Protein 4BSZ (pdb70)

GO terms:
  GO:0003735 structural constituent of ribosome (F, IDA)
  GO:0003906 DNA-(apurinic or apyrimidinic site) endonuclease activity (F, IDA)
  GO:0022627 cytosolic small ribosomal subunit (C, IDA)
  GO:0030688 preribosome, small subunit precursor (C, IDA)
  GO:0000056 ribosomal small subunit export from nucleus (P, IGI)
  GO:0002181 cytoplasmic translation (P, IMP)
  GO:0030686 90S preribosome (C, HDA)
  GO:1990145 maintenance of translational fidelity (P, IMP)
  GO:0070651 nonfunctional rRNA decay (P, IMP)
  GO:0000054 ribosomal subunit export from nucleus (P, IMP)
  GO:0005737 cytoplasm (C, EXP)
  GO:0005829 cytosol (C, TAS)
  GO:0005515 protein binding (F, IPI)
  GO:0005737 cytoplasm (C, IDA)

Structure (mmCIF, N/CA/C/O backbone):
data_4BSZ
#
_entry.id   4BSZ
#
_cell.length_a   104.830
_cell.length_b   104.830
_cell.length_c   95.960
_cell.angle_alpha   90.00
_cell.angle_beta   90.00
_cell.angle_gamma   90.00
#
_symmetry.space_group_name_H-M   'P 42 21 2'
#
loop_
_entity.id
_entity.type
_entity.pdbx_description
1 polymer '40S RIBOSOMAL PROTEIN S3'
2 polymer 'ANKYRIN REPEAT-CONTAINING PROTEIN YAR1'
#
loop_
_atom_site.group_PDB
_atom_site.id
_atom_site.type_symbol
_atom_site.label_atom_id
_atom_site.label_alt_id
_atom_site.label_comp_id
_atom_site.label_asym_id
_atom_site.label_entity_id
_atom_site.label_seq_id
_atom_site.pdbx_PDB_ins_code
_atom_site.Cartn_x
_atom_site.Cartn_y
_atom_site.Cartn_z
_atom_site.occupancy
_atom_site.B_iso_or_equiv
_atom_site.auth_seq_id
_atom_site.auth_comp_id
_atom_site.auth_asym_id
_atom_site.auth_atom_id
_atom_site.pdbx_PDB_model_num
ATOM 1 N N . VAL A 1 16 ? 34.347 -32.257 -13.008 1.00 127.54 12 VAL A N 1
ATOM 2 C CA . VAL A 1 16 ? 32.974 -31.857 -12.709 1.00 124.65 12 VAL A CA 1
ATOM 3 C C . VAL A 1 16 ? 31.941 -32.706 -13.463 1.00 122.37 12 VAL A C 1
ATOM 4 O O . VAL A 1 16 ? 32.212 -33.217 -14.553 1.00 122.51 12 VAL A O 1
ATOM 8 N N . ALA A 1 17 ? 30.762 -32.852 -12.864 1.00 128.74 13 ALA A N 1
ATOM 9 C CA . ALA A 1 17 ? 29.665 -33.608 -13.457 1.00 126.76 13 ALA A CA 1
ATOM 10 C C . ALA A 1 17 ? 29.167 -32.970 -14.755 1.00 124.96 13 ALA A C 1
ATOM 11 O O . ALA A 1 17 ? 29.116 -31.745 -14.878 1.00 124.46 13 ALA A O 1
ATOM 13 N N . ASP A 1 18 ? 28.794 -33.806 -15.720 1.00 72.87 14 ASP A N 1
ATOM 14 C CA . ASP A 1 18 ? 28.301 -33.312 -16.999 1.00 71.39 14 ASP A CA 1
ATOM 15 C C . ASP A 1 18 ? 26.799 -33.035 -16.980 1.00 69.11 14 ASP A C 1
ATOM 16 O O . ASP A 1 18 ? 26.085 -33.449 -16.067 1.00 68.71 14 ASP A O 1
ATOM 21 N N . GLY A 1 19 ? 26.331 -32.339 -18.009 1.00 67.93 15 GLY A N 1
ATOM 22 C CA . GLY A 1 19 ? 24.943 -31.936 -18.103 1.00 66.08 15 GLY A CA 1
ATOM 23 C C . GLY A 1 19 ? 23.957 -33.081 -18.136 1.00 65.33 15 GLY A C 1
ATOM 24 O O . GLY A 1 19 ? 22.798 -32.901 -17.794 1.00 64.29 15 GLY A O 1
ATOM 25 N N . VAL A 1 20 ? 24.405 -34.255 -18.564 1.00 66.15 16 VAL A N 1
ATOM 26 C CA . VAL A 1 20 ? 23.531 -35.416 -18.620 1.00 65.84 16 VAL A CA 1
ATOM 27 C C . VAL A 1 20 ? 23.246 -35.867 -17.201 1.00 66.38 16 VAL A C 1
ATOM 28 O O . VAL A 1 20 ? 22.120 -36.221 -16.847 1.00 65.85 16 VAL A O 1
ATOM 32 N N . PHE A 1 21 ? 24.287 -35.824 -16.382 1.00 67.74 17 PHE A N 1
ATOM 33 C CA . PHE A 1 21 ? 24.181 -36.239 -14.997 1.00 68.68 17 PHE A CA 1
ATOM 34 C C . PHE A 1 21 ? 23.217 -35.341 -14.230 1.00 67.72 17 PHE A C 1
ATOM 35 O O . PHE A 1 21 ? 22.342 -35.835 -13.520 1.00 67.87 17 PHE A O 1
ATOM 43 N N . TYR A 1 22 ? 23.387 -34.028 -14.373 1.00 67.06 18 TYR A N 1
ATOM 44 C CA . TYR A 1 22 ? 22.458 -33.067 -13.795 1.00 66.30 18 TYR A CA 1
ATOM 45 C C . TYR A 1 22 ? 21.027 -33.380 -14.218 1.00 65.17 18 TYR A C 1
ATOM 46 O O . TYR A 1 22 ? 20.121 -33.441 -13.390 1.00 65.38 18 TYR A O 1
ATOM 55 N N . ALA A 1 23 ? 20.836 -33.609 -15.510 1.00 64.29 19 ALA A N 1
ATOM 56 C CA . ALA A 1 23 ? 19.513 -33.876 -16.055 1.00 63.42 19 ALA A CA 1
ATOM 57 C C . ALA A 1 23 ? 18.901 -35.147 -15.484 1.00 64.22 19 ALA A C 1
ATOM 58 O O . ALA A 1 23 ? 17.738 -35.160 -15.088 1.00 64.22 19 ALA A O 1
ATOM 60 N N . GLU A 1 24 ? 19.686 -36.218 -15.437 1.00 70.42 20 GLU A N 1
ATOM 61 C CA . GLU A 1 24 ? 19.179 -37.504 -14.950 1.00 71.55 20 GLU A CA 1
ATOM 62 C C . GLU A 1 24 ? 18.928 -37.499 -13.437 1.00 72.67 20 GLU A C 1
ATOM 63 O O . GLU A 1 24 ? 17.927 -38.039 -12.965 1.00 73.36 20 GLU A O 1
ATOM 69 N N . LEU A 1 25 ? 19.828 -36.869 -12.690 1.00 67.94 21 LEU A N 1
ATOM 70 C CA . LEU A 1 25 ? 19.603 -36.622 -11.270 1.00 69.04 21 LEU A CA 1
ATOM 71 C C . LEU A 1 25 ? 18.311 -35.849 -11.045 1.00 68.40 21 LEU A C 1
ATOM 72 O O . LEU A 1 25 ? 17.540 -36.172 -10.149 1.00 69.56 21 LEU A O 1
ATOM 77 N N . ASN A 1 26 ? 18.078 -34.826 -11.859 1.00 66.87 22 ASN A N 1
ATOM 78 C CA . ASN A 1 26 ? 16.864 -34.037 -11.731 1.00 66.48 22 ASN A CA 1
ATOM 79 C C . ASN A 1 26 ? 15.606 -34.860 -11.989 1.00 66.78 22 ASN A C 1
ATOM 80 O O . ASN A 1 26 ? 14.591 -34.675 -11.324 1.00 67.62 22 ASN A O 1
ATOM 85 N N . GLU A 1 27 ? 15.676 -35.774 -12.949 1.00 75.29 23 GLU A N 1
ATOM 86 C CA . GLU A 1 27 ? 14.545 -36.642 -13.250 1.00 75.87 23 GLU A CA 1
ATOM 87 C C . GLU A 1 27 ? 14.260 -37.579 -12.082 1.00 77.91 23 GLU A C 1
ATOM 88 O O . GLU A 1 27 ? 13.117 -37.743 -11.654 1.00 79.01 23 GLU A O 1
ATOM 94 N N . PHE A 1 28 ? 15.323 -38.182 -11.569 1.00 71.32 24 PHE A N 1
ATOM 95 C CA . PHE A 1 28 ? 15.238 -39.132 -10.470 1.00 73.55 24 PHE A CA 1
ATOM 96 C C . PHE A 1 28 ? 14.609 -38.515 -9.226 1.00 74.69 24 PHE A C 1
ATOM 97 O O . PHE A 1 28 ? 13.652 -39.051 -8.669 1.00 76.39 24 PHE A O 1
ATOM 105 N N . PHE A 1 29 ? 15.151 -37.374 -8.811 1.00 72.50 25 PHE A N 1
ATOM 106 C CA . PHE A 1 29 ? 14.761 -36.724 -7.565 1.00 73.82 25 PHE A CA 1
ATOM 107 C C . PHE A 1 29 ? 13.371 -36.094 -7.597 1.00 73.90 25 PHE A C 1
ATOM 108 O O . PHE A 1 29 ? 12.662 -36.109 -6.591 1.00 75.87 25 PHE A O 1
ATOM 116 N N . THR A 1 30 ? 12.981 -35.533 -8.738 1.00 72.09 26 THR A N 1
ATOM 117 C CA . THR A 1 30 ? 11.663 -34.914 -8.841 1.00 72.39 26 THR A CA 1
ATOM 118 C C . THR A 1 30 ? 10.577 -35.957 -8.617 1.00 74.29 26 THR A C 1
ATOM 119 O O . THR A 1 30 ? 9.501 -35.642 -8.105 1.00 75.84 26 THR A O 1
ATOM 123 N N . ARG A 1 31 ? 10.866 -37.203 -8.992 1.00 74.51 27 ARG A N 1
ATOM 124 C CA . ARG A 1 31 ? 9.911 -38.285 -8.782 1.00 76.67 27 ARG A CA 1
ATOM 125 C C . ARG A 1 31 ? 10.091 -38.912 -7.398 1.00 79.22 27 ARG A C 1
ATOM 126 O O . ARG A 1 31 ? 9.115 -39.237 -6.721 1.00 81.68 27 ARG A O 1
ATOM 134 N N . GLU A 1 32 ? 11.338 -39.030 -6.958 1.00 90.20 28 GLU A N 1
ATOM 135 C CA . GLU A 1 32 ? 11.624 -39.693 -5.694 1.00 92.77 28 GLU A CA 1
ATOM 136 C C . GLU A 1 32 ? 11.374 -38.789 -4.488 1.00 94.09 28 GLU A C 1
ATOM 137 O O . GLU A 1 32 ? 11.221 -39.271 -3.365 1.00 96.83 28 GLU A O 1
ATOM 143 N N . LEU A 1 33 ? 11.325 -37.482 -4.720 1.00 97.53 29 LEU A N 1
ATOM 144 C CA . LEU A 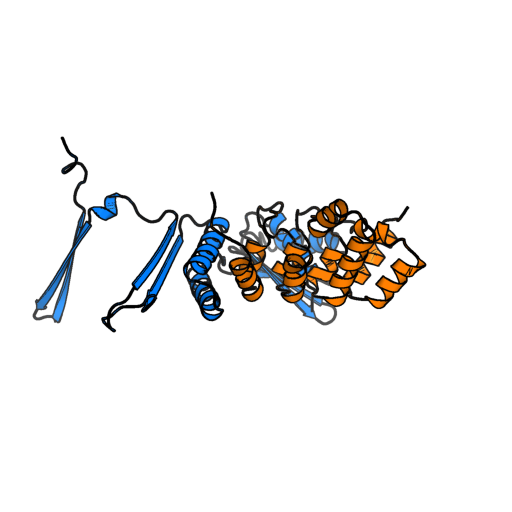1 33 ? 11.086 -36.530 -3.636 1.00 98.88 29 LEU A CA 1
ATOM 145 C C . LEU A 1 33 ? 9.926 -35.564 -3.958 1.00 98.66 29 LEU A C 1
ATOM 146 O O . LEU A 1 33 ? 10.051 -34.341 -3.826 1.00 97.94 29 LEU A O 1
ATOM 151 N N . ALA A 1 34 ? 8.792 -36.140 -4.354 1.00 134.94 30 ALA A N 1
ATOM 152 C CA . ALA A 1 34 ? 7.646 -35.383 -4.865 1.00 134.87 30 ALA A CA 1
ATOM 153 C C . ALA A 1 34 ? 7.029 -34.375 -3.889 1.00 136.86 30 ALA A C 1
ATOM 154 O O . ALA A 1 34 ? 6.721 -33.246 -4.275 1.00 135.93 30 ALA A O 1
ATOM 156 N N . GLU A 1 35 ? 6.840 -34.777 -2.636 1.00 158.70 31 GLU A N 1
ATOM 157 C CA . GLU A 1 35 ? 6.201 -33.899 -1.653 1.00 161.14 31 GLU A CA 1
ATOM 158 C C . GLU A 1 35 ? 7.188 -33.286 -0.663 1.00 161.42 31 GLU A C 1
ATOM 159 O O . GLU A 1 35 ? 6.809 -32.452 0.158 1.00 163.39 31 GLU A O 1
ATOM 165 N N . GLU A 1 36 ? 8.452 -33.693 -0.745 1.00 90.63 32 GLU A N 1
ATOM 166 C CA . GLU A 1 36 ? 9.494 -33.130 0.116 1.00 90.90 32 GLU A CA 1
ATOM 167 C C . GLU A 1 36 ? 9.961 -31.757 -0.390 1.00 88.67 32 GLU A C 1
ATOM 168 O O . GLU A 1 36 ? 10.966 -31.213 0.082 1.00 88.44 32 GLU A O 1
ATOM 174 N N . GLY A 1 37 ? 9.218 -31.207 -1.348 1.00 114.27 33 GLY A N 1
ATOM 175 C CA . GLY A 1 37 ? 9.473 -29.874 -1.856 1.00 112.62 33 GLY A CA 1
ATOM 176 C C . GLY A 1 37 ? 10.838 -29.775 -2.497 1.00 109.93 33 GLY A C 1
ATOM 177 O O . GLY A 1 37 ? 11.623 -28.887 -2.166 1.00 109.76 33 GLY A O 1
ATOM 178 N N . TYR A 1 38 ? 11.119 -30.699 -3.412 1.00 93.49 34 TYR A N 1
ATOM 179 C CA . TYR A 1 38 ? 12.416 -30.759 -4.080 1.00 91.26 34 TYR A CA 1
ATOM 180 C C . TYR A 1 38 ? 12.609 -29.569 -5.013 1.00 89.32 34 TYR A C 1
ATOM 181 O O . TYR A 1 38 ? 11.747 -29.274 -5.840 1.00 88.56 34 TYR A O 1
ATOM 190 N N . SER A 1 39 ? 13.748 -28.895 -4.874 1.00 90.02 35 SER A N 1
ATOM 191 C CA . SER A 1 39 ? 14.073 -27.733 -5.695 1.00 88.57 35 SER A CA 1
ATOM 192 C C . SER A 1 39 ? 15.001 -28.098 -6.842 1.00 86.45 35 SER A C 1
ATOM 193 O O . SER A 1 39 ? 14.612 -28.051 -8.010 1.00 84.95 35 SER A O 1
ATOM 196 N N . GLY A 1 40 ? 16.237 -28.446 -6.495 1.00 71.68 36 GLY A N 1
ATOM 197 C CA . GLY A 1 40 ? 17.244 -28.813 -7.472 1.00 70.20 36 GLY A CA 1
ATOM 198 C C . GLY A 1 40 ? 18.434 -29.501 -6.829 1.00 71.16 36 GLY A C 1
ATOM 199 O O . GLY A 1 40 ? 18.351 -29.990 -5.705 1.00 72.82 36 GLY A O 1
ATOM 200 N N . VAL A 1 41 ? 19.553 -29.535 -7.544 1.00 73.77 37 VAL A N 1
ATOM 201 C CA . VAL A 1 41 ? 20.720 -30.253 -7.062 1.00 74.88 37 VAL A CA 1
ATOM 202 C C . VAL A 1 41 ? 22.024 -29.609 -7.526 1.00 74.84 37 VAL A C 1
ATOM 203 O O . VAL A 1 41 ? 22.136 -29.164 -8.666 1.00 73.51 37 VAL A O 1
ATOM 207 N N . GLU A 1 42 ? 22.987 -29.530 -6.611 1.00 84.68 38 GLU A N 1
ATOM 208 C CA . GLU A 1 42 ? 24.343 -29.104 -6.921 1.00 85.31 38 GLU A CA 1
ATOM 209 C C . GLU A 1 42 ? 25.194 -30.362 -6.853 1.00 86.28 38 GLU A C 1
ATOM 210 O O . GLU A 1 42 ? 24.868 -31.288 -6.111 1.00 87.13 38 GLU A O 1
ATOM 216 N N . VAL A 1 43 ? 26.265 -30.427 -7.632 1.00 89.59 39 VAL A N 1
ATOM 217 C CA . VAL A 1 43 ? 27.153 -31.585 -7.545 1.00 90.97 39 VAL A CA 1
ATOM 218 C C . VAL A 1 43 ? 28.605 -31.249 -7.869 1.00 92.44 39 VAL A C 1
ATOM 219 O O . VAL A 1 43 ? 28.895 -30.558 -8.846 1.00 91.69 39 VAL A O 1
ATOM 223 N N . ARG A 1 44 ? 29.502 -31.739 -7.016 1.00 85.49 40 ARG A N 1
ATOM 224 C CA . ARG A 1 44 ? 30.941 -31.536 -7.150 1.00 87.60 40 ARG A CA 1
ATOM 225 C C . ARG A 1 44 ? 31.674 -32.885 -7.148 1.00 89.31 40 ARG A C 1
ATOM 226 O O . ARG A 1 44 ? 31.246 -33.829 -6.481 1.00 89.75 40 ARG A O 1
ATOM 234 N N . VAL A 1 45 ? 32.765 -32.975 -7.905 1.00 105.09 41 VAL A N 1
ATOM 235 C CA . VAL A 1 45 ? 33.542 -34.213 -8.002 1.00 107.09 41 VAL A CA 1
ATOM 236 C C . VAL A 1 45 ? 34.970 -34.012 -7.486 1.00 110.56 41 VAL A C 1
ATOM 237 O O . VAL A 1 45 ? 35.616 -33.018 -7.814 1.00 111.25 41 VAL A O 1
ATOM 241 N N . THR A 1 46 ? 35.447 -34.955 -6.671 1.00 181.58 42 THR A N 1
ATOM 242 C CA . THR A 1 46 ? 36.740 -34.848 -5.989 1.00 185.30 42 THR A CA 1
ATOM 243 C C . THR A 1 46 ? 37.568 -36.137 -6.186 1.00 187.95 42 THR A C 1
ATOM 244 O O . THR A 1 46 ? 37.089 -37.078 -6.823 1.00 186.77 42 THR A O 1
ATOM 248 N N . PRO A 1 47 ? 38.820 -36.176 -5.672 1.00 187.90 43 PRO A N 1
ATOM 249 C CA . PRO A 1 47 ? 39.577 -37.437 -5.617 1.00 191.00 43 PRO A CA 1
ATOM 250 C C . PRO A 1 47 ? 38.786 -38.628 -5.065 1.00 190.60 43 PRO A C 1
ATOM 251 O O . PRO A 1 47 ? 38.510 -38.674 -3.868 1.00 191.43 43 PRO A O 1
ATOM 255 N N . THR A 1 48 ? 38.445 -39.570 -5.944 1.00 180.37 44 THR A N 1
ATOM 256 C CA . THR A 1 48 ? 37.696 -40.793 -5.610 1.00 180.22 44 THR A CA 1
ATOM 257 C C . THR A 1 48 ? 36.487 -40.610 -4.672 1.00 178.25 44 THR A C 1
ATOM 258 O O . THR A 1 48 ? 36.088 -41.534 -3.960 1.00 179.42 44 THR A O 1
ATOM 262 N N . LYS A 1 49 ? 35.906 -39.412 -4.689 1.00 114.10 45 LYS A N 1
ATOM 263 C CA . LYS A 1 49 ? 34.650 -39.129 -3.986 1.00 112.01 45 LYS A CA 1
ATOM 264 C C . LYS A 1 49 ? 33.752 -38.246 -4.874 1.00 108.09 45 LYS A C 1
ATOM 265 O O . LYS A 1 49 ? 34.247 -37.373 -5.583 1.00 107.41 45 LYS A O 1
ATOM 271 N N . THR A 1 50 ? 32.441 -38.470 -4.843 1.00 93.74 46 THR A N 1
ATOM 272 C CA . THR A 1 50 ? 31.509 -37.636 -5.611 1.00 90.29 46 THR A CA 1
ATOM 273 C C . THR A 1 50 ? 30.356 -37.096 -4.753 1.00 89.08 46 THR A C 1
ATOM 274 O O . THR A 1 50 ? 29.516 -37.860 -4.286 1.00 89.15 46 THR A O 1
ATOM 278 N N . GLU A 1 51 ? 30.311 -35.777 -4.572 1.00 97.94 47 GLU A N 1
ATOM 279 C CA . GLU A 1 51 ? 29.337 -35.145 -3.678 1.00 97.35 47 GLU A CA 1
ATOM 280 C C . GLU A 1 51 ? 28.086 -34.620 -4.388 1.00 94.29 47 GLU A C 1
ATOM 281 O O . GLU A 1 51 ? 28.177 -33.844 -5.338 1.00 92.65 47 GLU A O 1
ATOM 287 N N . VAL A 1 52 ? 26.918 -35.029 -3.905 1.00 82.70 48 VAL A N 1
ATOM 288 C CA . VAL A 1 52 ? 25.660 -34.551 -4.460 1.00 80.26 48 VAL A CA 1
ATOM 289 C C . VAL A 1 52 ? 24.828 -33.847 -3.394 1.00 80.75 48 VAL A C 1
ATOM 290 O O . VAL A 1 52 ? 24.267 -34.487 -2.505 1.00 82.13 48 VAL A O 1
ATOM 294 N N . ILE A 1 53 ? 24.763 -32.522 -3.480 1.00 82.16 49 ILE A N 1
ATOM 295 C CA . ILE A 1 53 ? 23.977 -31.735 -2.539 1.00 82.79 49 ILE A CA 1
ATOM 296 C C . ILE A 1 53 ? 22.524 -31.607 -3.018 1.00 81.03 49 ILE A C 1
ATOM 297 O O . ILE A 1 53 ? 22.255 -31.066 -4.091 1.00 79.00 49 ILE A O 1
ATOM 302 N N . ILE A 1 54 ? 21.598 -32.128 -2.218 1.00 87.02 50 ILE A N 1
ATOM 303 C CA . ILE A 1 54 ? 20.165 -32.021 -2.489 1.00 86.04 50 ILE A CA 1
ATOM 304 C C . ILE A 1 54 ? 19.601 -30.740 -1.867 1.00 86.65 50 ILE A C 1
ATOM 305 O O . ILE A 1 54 ? 19.849 -30.448 -0.698 1.00 88.80 50 ILE A O 1
ATOM 310 N N . ARG A 1 55 ? 18.848 -29.977 -2.656 1.00 77.79 51 ARG A N 1
ATOM 311 C CA . ARG A 1 55 ? 18.232 -28.743 -2.180 1.00 78.50 51 ARG A CA 1
ATOM 312 C C . ARG A 1 55 ? 16.711 -28.861 -2.194 1.00 78.64 51 ARG A C 1
ATOM 313 O O . ARG A 1 55 ? 16.111 -29.146 -3.227 1.00 76.95 51 ARG A O 1
ATOM 321 N N . ALA A 1 56 ? 16.097 -28.653 -1.031 1.00 80.97 52 ALA A N 1
ATOM 322 C CA . ALA A 1 56 ? 14.646 -28.753 -0.892 1.00 81.82 52 ALA A CA 1
ATOM 323 C C . ALA A 1 56 ? 14.129 -27.652 0.013 1.00 83.92 52 ALA A C 1
ATOM 324 O O . ALA A 1 56 ? 14.917 -26.933 0.628 1.00 84.83 52 ALA A O 1
ATOM 326 N N . THR A 1 57 ? 12.806 -27.526 0.098 1.00 106.67 53 THR A N 1
ATOM 327 C CA . THR A 1 57 ? 12.192 -26.515 0.956 1.00 109.09 53 THR A CA 1
ATOM 328 C C . THR A 1 57 ? 12.228 -26.943 2.432 1.00 112.30 53 THR A C 1
ATOM 329 O O . THR A 1 57 ? 12.474 -26.125 3.318 1.00 114.27 53 THR A O 1
ATOM 333 N N . ARG A 1 58 ? 11.997 -28.228 2.689 1.00 98.99 54 ARG A N 1
ATOM 334 C CA . ARG A 1 58 ? 12.134 -28.779 4.035 1.00 102.12 54 ARG A CA 1
ATOM 335 C C . ARG A 1 58 ? 13.065 -29.993 4.032 1.00 101.51 54 ARG A C 1
ATOM 336 O O . ARG A 1 58 ? 12.853 -30.963 3.301 1.00 100.18 54 ARG A O 1
ATOM 344 N N . THR A 1 59 ? 14.106 -29.927 4.852 1.00 133.00 55 THR A N 1
ATOM 345 C CA . THR A 1 59 ? 15.124 -30.968 4.867 1.00 132.70 55 THR A CA 1
ATOM 346 C C . THR A 1 59 ? 14.846 -32.037 5.923 1.00 135.94 55 THR A C 1
ATOM 347 O O . THR A 1 59 ? 15.591 -33.009 6.040 1.00 136.29 55 THR A O 1
ATOM 351 N N . GLN A 1 60 ? 13.767 -31.854 6.680 1.00 143.32 56 GLN A N 1
ATOM 352 C CA . GLN A 1 60 ? 13.403 -32.778 7.752 1.00 146.97 56 GLN A CA 1
ATOM 353 C C . GLN A 1 60 ? 12.852 -34.087 7.189 1.00 146.67 56 GLN A C 1
ATOM 354 O O . GLN A 1 60 ? 13.109 -35.167 7.725 1.00 148.70 56 GLN A O 1
ATOM 360 N N . ASP A 1 61 ? 12.092 -33.976 6.104 1.00 149.42 57 ASP A N 1
ATOM 361 C CA . ASP A 1 61 ? 11.536 -35.140 5.423 1.00 148.98 57 ASP A CA 1
ATOM 362 C C . ASP A 1 61 ? 12.622 -35.849 4.624 1.00 146.45 57 ASP A C 1
ATOM 363 O O . ASP A 1 61 ? 12.606 -37.070 4.473 1.00 147.15 57 ASP A O 1
ATOM 368 N N . VAL A 1 62 ? 13.566 -35.066 4.118 1.00 141.26 58 VAL A N 1
ATOM 369 C CA . VAL A 1 62 ? 14.654 -35.589 3.305 1.00 138.95 58 VAL A CA 1
ATOM 370 C C . VAL A 1 62 ? 15.684 -36.355 4.135 1.00 141.04 58 VAL A C 1
ATOM 371 O O . VAL A 1 62 ? 16.019 -37.495 3.812 1.00 141.15 58 VAL A O 1
ATOM 375 N N . LEU A 1 63 ? 16.194 -35.735 5.196 1.00 162.63 59 LEU A N 1
ATOM 376 C CA . LEU A 1 63 ? 17.123 -36.431 6.086 1.00 165.13 59 LEU A CA 1
ATOM 377 C C . LEU A 1 63 ? 16.395 -37.581 6.787 1.00 168.34 59 LEU A C 1
ATOM 378 O O . LEU A 1 63 ? 16.922 -38.686 6.905 1.00 169.61 59 LEU A O 1
ATOM 383 N N . GLY A 1 64 ? 15.170 -37.314 7.230 1.00 147.58 60 GLY A N 1
ATOM 384 C CA . GLY A 1 64 ? 14.334 -38.337 7.828 1.00 150.86 60 GLY A CA 1
ATOM 385 C C . GLY A 1 64 ? 14.851 -38.794 9.175 1.00 154.85 60 GLY A C 1
ATOM 386 O O . GLY A 1 64 ? 15.739 -38.170 9.756 1.00 155.29 60 GLY A O 1
ATOM 387 N N . GLU A 1 65 ? 14.292 -39.892 9.670 1.00 183.57 61 GLU A N 1
ATOM 388 C CA . GLU A 1 65 ? 14.662 -40.435 10.972 1.00 187.94 61 GLU A CA 1
ATOM 389 C C . GLU A 1 65 ? 16.090 -40.972 10.993 1.00 187.79 61 GLU A C 1
ATOM 390 O O . GLU A 1 65 ? 16.333 -42.108 10.590 1.00 188.06 61 GLU A O 1
ATOM 396 N N . ASN A 1 66 ? 17.024 -40.153 11.474 1.00 137.98 62 ASN A N 1
ATOM 397 C CA . ASN A 1 66 ? 18.434 -40.536 11.559 1.00 138.22 62 ASN A CA 1
ATOM 398 C C . ASN A 1 66 ? 19.034 -40.957 10.214 1.00 134.62 62 ASN A C 1
ATOM 399 O O . ASN A 1 66 ? 19.697 -41.992 10.122 1.00 135.72 62 ASN A O 1
ATOM 404 N N . GLY A 1 67 ? 18.797 -40.158 9.178 1.00 140.73 63 GLY A N 1
ATOM 405 C CA . GLY A 1 67 ? 19.326 -40.445 7.855 1.00 137.34 63 GLY A CA 1
ATOM 406 C C . GLY A 1 67 ? 18.684 -41.645 7.179 1.00 137.22 63 GLY A C 1
ATOM 407 O O . GLY A 1 67 ? 19.279 -42.255 6.289 1.00 135.68 63 GLY A O 1
ATOM 408 N N . ARG A 1 68 ? 17.466 -41.981 7.598 1.00 161.94 64 ARG A N 1
ATOM 409 C CA . ARG A 1 68 ? 16.750 -43.141 7.065 1.00 162.51 64 ARG A CA 1
ATOM 410 C C . ARG A 1 68 ? 16.450 -42.958 5.589 1.00 158.41 64 ARG A C 1
ATOM 411 O O . ARG A 1 68 ? 16.688 -43.851 4.775 1.00 157.64 64 ARG A O 1
ATOM 419 N N . ARG A 1 69 ? 15.917 -41.788 5.260 1.00 135.92 65 ARG A N 1
ATOM 420 C CA . ARG A 1 69 ? 15.564 -41.455 3.890 1.00 132.17 65 ARG A CA 1
ATOM 421 C C . ARG A 1 69 ? 16.822 -41.171 3.068 1.00 129.29 65 ARG A C 1
ATOM 422 O O . ARG A 1 69 ? 16.886 -41.506 1.885 1.00 126.99 65 ARG A O 1
ATOM 430 N N . ILE A 1 70 ? 17.823 -40.567 3.705 1.00 105.86 66 ILE A N 1
ATOM 431 C CA . ILE A 1 70 ? 19.107 -40.292 3.053 1.00 103.83 66 ILE A CA 1
ATOM 432 C C . ILE A 1 70 ? 19.844 -41.560 2.616 1.00 104.50 66 ILE A C 1
ATOM 433 O O . ILE A 1 70 ? 20.206 -41.704 1.445 1.00 102.14 66 ILE A O 1
ATOM 438 N N . ASN A 1 71 ? 20.070 -42.472 3.560 1.00 119.94 67 ASN A N 1
ATOM 439 C CA . ASN A 1 71 ? 20.819 -43.692 3.274 1.00 121.24 67 ASN A CA 1
ATOM 440 C C . ASN A 1 71 ? 20.088 -44.596 2.286 1.00 120.35 67 ASN A C 1
ATOM 441 O O . ASN A 1 71 ? 20.714 -45.281 1.475 1.00 119.81 67 ASN A O 1
ATOM 446 N N . GLU A 1 72 ? 18.761 -44.583 2.347 1.00 115.25 68 GLU A N 1
ATOM 447 C CA . GLU A 1 72 ? 17.954 -45.320 1.384 1.00 114.43 68 GLU A CA 1
ATOM 448 C C . GLU A 1 72 ? 18.177 -44.782 -0.033 1.00 110.42 68 GLU A C 1
ATOM 449 O O . GLU A 1 72 ? 18.404 -45.554 -0.970 1.00 109.81 68 GLU A O 1
ATOM 455 N N . LEU A 1 73 ? 18.115 -43.455 -0.173 1.00 95.17 69 LEU A N 1
ATOM 456 C CA . LEU A 1 73 ? 18.390 -42.784 -1.442 1.00 91.59 69 LEU A CA 1
ATOM 457 C C . LEU A 1 73 ? 19.792 -43.099 -1.941 1.00 91.17 69 LEU A C 1
ATOM 458 O O . LEU A 1 73 ? 19.964 -43.571 -3.066 1.00 89.85 69 LEU A O 1
ATOM 463 N N . THR A 1 74 ? 20.784 -42.832 -1.093 1.00 100.51 70 THR A N 1
ATOM 464 C CA . THR A 1 74 ? 22.195 -43.065 -1.415 1.00 100.74 70 THR A CA 1
ATOM 465 C C . THR A 1 74 ? 22.465 -44.448 -2.028 1.00 101.88 70 THR A C 1
ATOM 466 O O . THR A 1 74 ? 23.273 -44.590 -2.946 1.00 100.91 70 THR A O 1
ATOM 470 N N . LEU A 1 75 ? 21.768 -45.461 -1.531 1.00 159.76 71 LEU A N 1
ATOM 471 C CA . LEU A 1 75 ? 21.921 -46.806 -2.066 1.00 161.24 71 LEU A CA 1
ATOM 472 C C . LEU A 1 75 ? 21.073 -47.001 -3.323 1.00 159.01 71 LEU A C 1
ATOM 473 O O . LEU A 1 75 ? 21.499 -47.663 -4.270 1.00 158.79 71 LEU A O 1
ATOM 478 N N . LEU A 1 76 ? 19.881 -46.412 -3.333 1.00 135.94 72 LEU A N 1
ATOM 479 C CA . LEU A 1 76 ? 18.989 -46.509 -4.487 1.00 133.98 72 LEU A CA 1
ATOM 480 C C . LEU A 1 76 ? 19.560 -45.724 -5.665 1.00 130.73 72 LEU A C 1
ATOM 481 O O . LEU A 1 76 ? 19.213 -45.966 -6.826 1.00 129.30 72 LEU A O 1
ATOM 486 N N . VAL A 1 77 ? 20.448 -44.788 -5.354 1.00 97.80 73 VAL A N 1
ATOM 487 C CA . VAL A 1 77 ? 21.139 -44.014 -6.377 1.00 95.24 73 VAL A CA 1
ATOM 488 C C . VAL A 1 77 ? 22.299 -44.819 -6.969 1.00 96.22 73 VAL A C 1
ATOM 489 O O . VAL A 1 77 ? 22.535 -44.794 -8.181 1.00 94.68 73 VAL A O 1
ATOM 493 N N . GLN A 1 78 ? 23.005 -45.548 -6.108 1.00 92.66 74 GLN A N 1
ATOM 494 C CA . GLN A 1 78 ? 24.038 -46.473 -6.559 1.00 94.35 74 GLN A CA 1
ATOM 495 C C . GLN A 1 78 ? 23.475 -47.472 -7.572 1.00 94.36 74 GLN A C 1
ATOM 496 O O . GLN A 1 78 ? 24.099 -47.729 -8.593 1.00 94.00 74 GLN A O 1
ATOM 502 N N . LYS A 1 79 ? 22.287 -48.012 -7.297 1.00 134.88 75 LYS A N 1
ATOM 503 C CA . LYS A 1 79 ? 21.669 -49.027 -8.162 1.00 135.39 75 LYS A CA 1
ATOM 504 C C . LYS A 1 79 ? 21.209 -48.455 -9.503 1.00 132.28 75 LYS A C 1
ATOM 505 O O . LYS A 1 79 ? 21.229 -49.140 -10.527 1.00 132.44 75 LYS A O 1
ATOM 511 N N . ARG A 1 80 ? 20.801 -47.193 -9.491 1.00 110.65 76 ARG A N 1
ATOM 512 C CA . ARG A 1 80 ? 20.298 -46.544 -10.694 1.00 107.84 76 ARG A CA 1
ATOM 513 C C . ARG A 1 80 ? 21.415 -45.946 -11.558 1.00 106.37 76 ARG A C 1
ATOM 514 O O . ARG A 1 80 ? 21.306 -45.913 -12.785 1.00 105.04 76 ARG A O 1
ATOM 522 N N . PHE A 1 81 ? 22.493 -45.487 -10.928 1.00 110.40 77 PHE A N 1
ATOM 523 C CA . PHE A 1 81 ? 23.585 -44.864 -11.681 1.00 109.42 77 PHE A CA 1
ATOM 524 C C . PHE A 1 81 ? 24.875 -45.661 -11.657 1.00 111.91 77 PHE A C 1
ATOM 525 O O . PHE A 1 81 ? 25.910 -45.190 -12.130 1.00 111.79 77 PHE A O 1
ATOM 533 N N . LYS A 1 82 ? 24.806 -46.865 -11.102 1.00 121.59 78 LYS A N 1
ATOM 534 C CA . LYS A 1 82 ? 25.926 -47.798 -11.136 1.00 124.43 78 LYS A CA 1
ATOM 535 C C . LYS A 1 82 ? 27.217 -47.206 -10.558 1.00 125.43 78 LYS A C 1
ATOM 536 O O . LYS A 1 82 ? 28.268 -47.233 -11.192 1.00 126.25 78 LYS A O 1
ATOM 542 N N . TYR A 1 83 ? 27.108 -46.652 -9.354 1.00 105.10 79 TYR A N 1
ATOM 543 C CA . TYR A 1 83 ? 28.266 -46.248 -8.565 1.00 106.78 79 TYR A CA 1
ATOM 544 C C . TYR A 1 83 ? 28.573 -47.355 -7.562 1.00 110.41 79 TYR A C 1
ATOM 545 O O . TYR A 1 83 ? 27.658 -47.951 -6.990 1.00 111.09 79 TYR A O 1
ATOM 554 N N . ALA A 1 84 ? 29.856 -47.625 -7.344 1.00 147.55 80 ALA A N 1
ATOM 555 C CA . ALA A 1 84 ? 30.264 -48.584 -6.321 1.00 151.37 80 ALA A CA 1
ATOM 556 C C . ALA A 1 84 ? 30.084 -47.964 -4.935 1.00 151.81 80 ALA A C 1
ATOM 557 O O . ALA A 1 84 ? 30.267 -46.757 -4.773 1.00 150.06 80 ALA A O 1
ATOM 559 N N . PRO A 1 85 ? 29.715 -48.785 -3.932 1.00 131.02 81 PRO A N 1
ATOM 560 C CA . PRO A 1 85 ? 29.440 -48.276 -2.579 1.00 131.80 81 PRO A CA 1
ATOM 561 C C . PRO A 1 85 ? 30.630 -47.521 -1.982 1.00 133.06 81 PRO A C 1
ATOM 562 O O . PRO A 1 85 ? 31.745 -48.030 -1.995 1.00 135.80 81 PRO A O 1
ATOM 566 N N . GLY A 1 86 ? 30.392 -46.314 -1.480 1.00 111.06 82 GLY A N 1
ATOM 567 C CA . GLY A 1 86 ? 31.453 -45.500 -0.912 1.00 112.27 82 GLY A CA 1
ATOM 568 C C . GLY A 1 86 ? 32.036 -44.466 -1.864 1.00 109.89 82 GLY A C 1
ATOM 569 O O . GLY A 1 86 ? 32.982 -43.757 -1.517 1.00 111.02 82 GLY A O 1
ATOM 570 N N . THR A 1 87 ? 31.473 -44.373 -3.065 1.00 118.25 83 THR A N 1
ATOM 571 C CA . THR A 1 87 ? 31.974 -43.432 -4.066 1.00 116.14 83 THR A CA 1
ATOM 572 C C . THR A 1 87 ? 31.102 -42.180 -4.204 1.00 112.69 83 THR A C 1
ATOM 573 O O . THR A 1 87 ? 31.521 -41.192 -4.809 1.00 111.24 83 THR A O 1
ATOM 577 N N . ILE A 1 88 ? 29.894 -42.230 -3.644 1.00 140.07 84 ILE A N 1
ATOM 578 C CA . ILE A 1 88 ? 29.015 -41.060 -3.573 1.00 137.40 84 ILE A CA 1
ATOM 579 C C . ILE A 1 88 ? 28.384 -40.896 -2.194 1.00 138.59 84 ILE A C 1
ATOM 580 O O . ILE A 1 88 ? 28.189 -41.872 -1.468 1.00 140.87 84 ILE A O 1
ATOM 585 N N . VAL A 1 89 ? 28.047 -39.655 -1.854 1.00 107.06 85 VAL A N 1
ATOM 586 C CA . VAL A 1 89 ? 27.377 -39.344 -0.599 1.00 108.16 85 VAL A CA 1
ATOM 587 C C . VAL A 1 89 ? 26.393 -38.190 -0.813 1.00 105.54 85 VAL A C 1
ATOM 588 O O . VAL A 1 89 ? 26.616 -37.311 -1.649 1.00 103.45 85 VAL A O 1
ATOM 592 N N . LEU A 1 90 ? 25.297 -38.204 -0.061 1.00 102.47 86 LEU A N 1
ATOM 593 C CA . LEU A 1 90 ? 24.220 -37.248 -0.266 1.00 100.35 86 LEU A CA 1
ATOM 594 C C . LEU A 1 90 ? 24.153 -36.219 0.853 1.00 101.61 86 LEU A C 1
ATOM 595 O O . LEU A 1 90 ? 24.101 -36.574 2.029 1.00 104.28 86 LEU A O 1
ATOM 600 N N . TYR A 1 91 ? 24.156 -34.943 0.474 1.00 100.11 87 TYR A N 1
ATOM 601 C CA . TYR A 1 91 ? 24.015 -33.838 1.423 1.00 101.22 87 TYR A CA 1
ATOM 602 C C . TYR A 1 91 ? 22.653 -33.161 1.274 1.00 99.79 87 TYR A C 1
ATOM 603 O O . TYR A 1 91 ? 21.904 -33.458 0.347 1.00 97.76 87 TYR A O 1
ATOM 612 N N . ALA A 1 92 ? 22.331 -32.256 2.194 1.00 101.77 88 ALA A N 1
ATOM 613 C CA . ALA A 1 92 ? 21.077 -31.511 2.123 1.00 100.91 88 ALA A CA 1
ATOM 614 C C . ALA A 1 92 ? 21.253 -30.044 2.491 1.00 101.35 88 ALA A C 1
ATOM 615 O O . ALA A 1 92 ? 22.027 -29.704 3.391 1.00 103.50 88 ALA A O 1
ATOM 617 N N . GLU A 1 93 ? 20.534 -29.185 1.774 1.00 86.43 89 GLU A N 1
ATOM 618 C CA . GLU A 1 93 ? 20.516 -27.756 2.052 1.00 86.97 89 GLU A CA 1
ATOM 619 C C . GLU A 1 93 ? 19.107 -27.209 1.897 1.00 86.52 89 GLU A C 1
ATOM 620 O O . GLU A 1 93 ? 18.388 -27.572 0.965 1.00 84.55 89 GLU A O 1
ATOM 626 N N . ARG A 1 94 ? 18.706 -26.348 2.827 1.00 89.75 90 ARG A N 1
ATOM 627 C CA . ARG A 1 94 ? 17.414 -25.686 2.728 1.00 89.82 90 ARG A CA 1
ATOM 628 C C . ARG A 1 94 ? 17.560 -24.437 1.860 1.00 88.30 90 ARG A C 1
ATOM 629 O O . ARG A 1 94 ? 18.440 -23.605 2.076 1.00 89.01 90 ARG A O 1
ATOM 637 N N . VAL A 1 95 ? 16.713 -24.332 0.847 1.00 85.29 91 VAL A N 1
ATOM 638 C CA . VAL A 1 95 ? 16.689 -23.151 -0.003 1.00 84.12 91 VAL A CA 1
ATOM 639 C C . VAL A 1 95 ? 15.255 -22.704 -0.192 1.00 84.45 91 VAL A C 1
ATOM 640 O O . VAL A 1 95 ? 14.327 -23.498 -0.036 1.00 84.79 91 VAL A O 1
ATOM 644 N N . GLN A 1 96 ? 15.071 -21.433 -0.525 1.00 79.53 92 GLN A N 1
ATOM 645 C CA . GLN A 1 96 ? 13.743 -20.951 -0.857 1.00 77.72 92 GLN A CA 1
ATOM 646 C C . GLN A 1 96 ? 13.370 -21.401 -2.266 1.00 77.25 92 GLN A C 1
ATOM 647 O O . GLN A 1 96 ? 14.214 -21.429 -3.168 1.00 77.31 92 GLN A O 1
ATOM 653 N N . ASP A 1 97 ? 12.108 -21.782 -2.439 1.00 69.87 93 ASP A N 1
ATOM 654 C CA . ASP A 1 97 ? 11.563 -22.064 -3.758 1.00 69.48 93 ASP A CA 1
ATOM 655 C C . ASP A 1 97 ? 11.714 -20.819 -4.640 1.00 67.49 93 ASP A C 1
ATOM 656 O O . ASP A 1 97 ? 11.333 -19.704 -4.251 1.00 66.00 93 ASP A O 1
ATOM 661 N N . ARG A 1 98 ? 12.279 -21.022 -5.823 1.00 58.50 94 ARG A N 1
ATOM 662 C CA . ARG A 1 98 ? 12.606 -19.935 -6.738 1.00 57.15 94 ARG A CA 1
ATOM 663 C C . ARG A 1 98 ? 11.362 -19.246 -7.322 1.00 55.86 94 ARG A C 1
ATO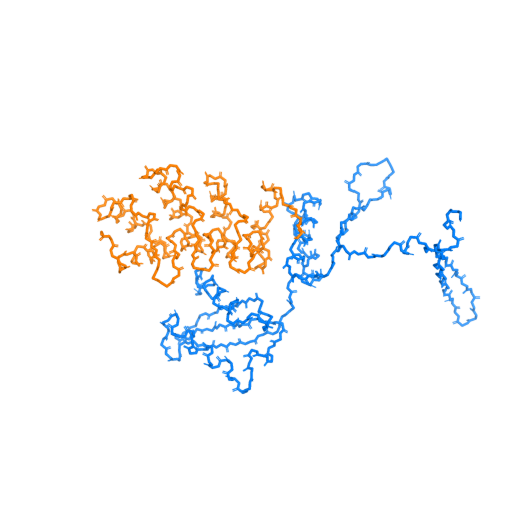M 664 O O . ARG A 1 98 ? 11.361 -18.031 -7.545 1.00 54.53 94 ARG A O 1
ATOM 672 N N . GLY A 1 99 ? 10.302 -20.019 -7.552 1.00 53.21 95 GLY A N 1
ATOM 673 C CA . GLY A 1 99 ? 9.091 -19.501 -8.163 1.00 52.46 95 GLY A CA 1
ATOM 674 C C . GLY A 1 99 ? 8.163 -18.817 -7.180 1.00 51.44 95 GLY A C 1
ATOM 675 O O . GLY A 1 99 ? 7.131 -18.254 -7.561 1.00 50.84 95 GLY A O 1
ATOM 676 N N . LEU A 1 100 ? 8.528 -18.865 -5.905 1.00 61.64 96 LEU A N 1
ATOM 677 C CA . LEU A 1 100 ? 7.722 -18.250 -4.862 1.00 60.96 96 LEU A CA 1
ATOM 678 C C . LEU A 1 100 ? 8.524 -17.152 -4.201 1.00 59.92 96 LEU A C 1
ATOM 679 O O . LEU A 1 100 ? 8.053 -16.493 -3.272 1.00 59.40 96 LEU A O 1
ATOM 684 N N . SER A 1 101 ? 9.744 -16.958 -4.699 1.00 44.93 97 SER A N 1
ATOM 685 C CA . SER A 1 101 ? 10.635 -15.939 -4.165 1.00 44.32 97 SER A CA 1
ATOM 686 C C . SER A 1 101 ? 10.463 -14.621 -4.893 1.00 43.00 97 SER A C 1
ATOM 687 O O . SER A 1 101 ? 10.853 -14.486 -6.054 1.00 42.96 97 SER A O 1
ATOM 690 N N . ALA A 1 102 ? 9.877 -13.651 -4.196 1.00 45.82 98 ALA A N 1
ATOM 691 C CA . ALA A 1 102 ? 9.687 -12.317 -4.746 1.00 44.81 98 ALA A CA 1
ATOM 692 C C . ALA A 1 102 ? 11.029 -11.720 -5.145 1.00 44.96 98 ALA A C 1
ATOM 693 O O . ALA A 1 102 ? 11.177 -11.104 -6.202 1.00 44.73 98 ALA A O 1
ATOM 695 N N . VAL A 1 103 ? 12.009 -11.916 -4.280 1.00 41.98 99 VAL A N 1
ATOM 696 C CA . VAL A 1 103 ? 13.342 -11.411 -4.532 1.00 42.50 99 VAL A CA 1
ATOM 697 C C . VAL A 1 103 ? 13.934 -11.990 -5.824 1.00 43.05 99 VAL A C 1
ATOM 698 O O . VAL A 1 103 ? 14.424 -11.247 -6.668 1.00 43.09 99 VAL A O 1
ATOM 702 N N . ALA A 1 104 ? 13.855 -13.301 -5.997 1.00 45.06 100 ALA A N 1
ATOM 703 C CA . ALA A 1 104 ? 14.389 -13.910 -7.209 1.00 45.82 100 ALA A CA 1
ATOM 704 C C . ALA A 1 104 ? 13.652 -13.461 -8.479 1.00 45.27 100 ALA A C 1
ATOM 705 O O . ALA A 1 104 ? 14.248 -13.341 -9.547 1.00 45.89 100 ALA A O 1
ATOM 707 N N . GLN A 1 105 ? 12.353 -13.229 -8.382 1.00 43.05 101 GLN A N 1
ATOM 708 C CA . GLN A 1 105 ? 11.613 -12.905 -9.583 1.00 42.92 101 GLN A CA 1
ATOM 709 C C . GLN A 1 105 ? 11.818 -11.457 -9.976 1.00 42.49 101 GLN A C 1
ATOM 710 O O . GLN A 1 105 ? 11.754 -11.111 -11.149 1.00 42.95 101 GLN A O 1
ATOM 716 N N . ALA A 1 106 ? 12.062 -10.607 -8.989 1.00 42.64 102 ALA A N 1
ATOM 717 C CA . ALA A 1 106 ? 12.361 -9.211 -9.275 1.00 42.53 102 ALA A CA 1
ATOM 718 C C . ALA A 1 106 ? 13.732 -9.117 -9.935 1.00 43.62 102 ALA A C 1
ATOM 719 O O . ALA A 1 106 ? 13.919 -8.356 -10.888 1.00 44.15 102 ALA A O 1
ATOM 721 N N . GLU A 1 107 ? 14.684 -9.897 -9.424 1.00 45.40 103 GLU A N 1
ATOM 722 C CA . GLU A 1 107 ? 16.013 -9.934 -10.005 1.00 46.70 103 GLU A CA 1
ATOM 723 C C . GLU A 1 107 ? 15.878 -10.471 -11.416 1.00 47.40 103 GLU A C 1
ATOM 724 O O . GLU A 1 107 ? 16.476 -9.936 -12.349 1.00 48.37 103 GLU A O 1
ATOM 730 N N . SER A 1 108 ? 15.054 -11.502 -11.577 1.00 46.72 104 SER A N 1
ATOM 731 C CA . SER A 1 108 ? 14.827 -12.115 -12.885 1.00 47.62 104 SER A CA 1
ATOM 732 C C . SER A 1 108 ? 14.283 -11.100 -13.880 1.00 47.73 104 SER A C 1
ATOM 733 O O . SER A 1 108 ? 14.745 -11.013 -15.022 1.00 49.03 104 SER A O 1
ATOM 736 N N . MET A 1 109 ? 13.305 -10.325 -13.430 1.00 47.99 105 MET A N 1
ATOM 737 C CA . MET A 1 109 ? 12.724 -9.261 -14.237 1.00 48.22 105 MET A CA 1
ATOM 738 C C . MET A 1 109 ? 13.786 -8.230 -14.630 1.00 49.13 105 MET A C 1
ATOM 739 O O . MET A 1 109 ? 13.772 -7.698 -15.737 1.00 50.30 105 MET A O 1
ATOM 744 N N . LYS A 1 110 ? 14.707 -7.955 -13.712 1.00 45.99 106 LYS A N 1
ATOM 745 C CA . LYS A 1 110 ? 15.807 -7.048 -13.982 1.00 47.14 106 LYS A CA 1
ATOM 746 C C . LYS A 1 110 ? 16.661 -7.588 -15.119 1.00 48.87 106 LYS A C 1
ATOM 747 O O . LYS A 1 110 ? 17.046 -6.845 -16.025 1.00 50.29 106 LYS A O 1
ATOM 753 N N . PHE A 1 111 ? 16.961 -8.881 -15.075 1.00 49.02 107 PHE A N 1
ATOM 754 C CA . PHE A 1 111 ? 17.764 -9.469 -16.131 1.00 50.83 107 PHE A CA 1
ATOM 755 C C . PHE A 1 111 ? 17.029 -9.319 -17.450 1.00 51.68 107 PHE A C 1
ATOM 756 O O . PHE A 1 111 ? 17.577 -8.788 -18.417 1.00 53.40 107 PHE A O 1
ATOM 764 N N . LYS A 1 112 ? 15.786 -9.793 -17.476 1.00 50.83 108 LYS A N 1
ATOM 765 C CA . LYS A 1 112 ? 14.944 -9.695 -18.665 1.00 51.80 108 LYS A CA 1
ATOM 766 C C . LYS A 1 112 ? 14.979 -8.295 -19.311 1.00 52.77 108 LYS A C 1
ATOM 767 O O . LYS A 1 112 ? 15.281 -8.168 -20.494 1.00 54.78 108 LYS A O 1
ATOM 773 N N . LEU A 1 113 ? 14.690 -7.256 -18.534 1.00 51.53 109 LEU A N 1
ATOM 774 C CA . LEU A 1 113 ? 14.684 -5.899 -19.057 1.00 52.60 109 LEU A CA 1
ATOM 775 C C . LEU A 1 113 ? 16.041 -5.446 -19.619 1.00 54.57 109 LEU A C 1
ATOM 776 O O . LEU A 1 113 ? 16.107 -4.792 -20.664 1.00 56.56 109 LEU A O 1
ATOM 781 N N . LEU A 1 114 ? 17.118 -5.802 -18.927 1.00 54.32 110 LEU A N 1
ATOM 782 C CA . LEU A 1 114 ? 18.466 -5.395 -19.320 1.00 56.32 110 LEU A CA 1
ATOM 783 C C . LEU A 1 114 ? 18.939 -6.110 -20.561 1.00 58.40 110 LEU A C 1
ATOM 784 O O . LEU A 1 114 ? 19.967 -5.757 -21.127 1.00 60.55 110 LEU A O 1
ATOM 789 N N . ASN A 1 115 ? 18.207 -7.136 -20.972 1.00 59.68 111 ASN A N 1
ATOM 790 C CA . ASN A 1 115 ? 18.549 -7.846 -22.196 1.00 61.87 111 ASN A CA 1
ATOM 791 C C . ASN A 1 115 ? 17.501 -7.694 -23.295 1.00 62.95 111 ASN A C 1
ATOM 792 O O . ASN A 1 115 ? 17.287 -8.609 -24.090 1.00 64.10 111 ASN A O 1
ATOM 797 N N . GLY A 1 116 ? 16.855 -6.533 -23.329 1.00 61.17 112 GLY A N 1
ATOM 798 C CA . GLY A 1 116 ? 16.084 -6.114 -24.489 1.00 63.04 112 GLY A CA 1
ATOM 799 C C . GLY A 1 116 ? 14.723 -6.755 -24.672 1.00 62.32 112 GLY A C 1
ATOM 800 O O . GLY A 1 116 ? 14.137 -6.708 -25.761 1.00 64.34 112 GLY A O 1
ATOM 801 N N . LEU A 1 117 ? 14.217 -7.357 -23.605 1.00 63.23 113 LEU A N 1
ATOM 802 C CA . LEU A 1 117 ? 12.903 -7.971 -23.638 1.00 62.56 113 LEU A CA 1
ATOM 803 C C . LEU A 1 117 ? 11.838 -6.920 -23.295 1.00 61.71 113 LEU A C 1
ATOM 804 O O . LEU A 1 117 ? 11.990 -6.150 -22.339 1.00 60.13 113 LEU A O 1
ATOM 809 N N . ALA A 1 118 ? 10.777 -6.873 -24.093 1.00 69.21 114 ALA A N 1
ATOM 810 C CA . ALA A 1 118 ? 9.704 -5.923 -23.857 1.00 68.79 114 ALA A CA 1
ATOM 811 C C . ALA A 1 118 ? 9.096 -6.171 -22.476 1.00 65.89 114 ALA A C 1
ATOM 812 O O . ALA A 1 118 ? 9.055 -7.313 -22.025 1.00 64.82 114 ALA A O 1
ATOM 814 N N . ILE A 1 119 ? 8.651 -5.105 -21.805 1.00 55.22 115 ILE A N 1
ATOM 815 C CA . ILE A 1 119 ? 8.100 -5.198 -20.454 1.00 52.71 115 ILE A CA 1
ATOM 816 C C . ILE A 1 119 ? 6.992 -6.241 -20.364 1.00 52.32 115 ILE A C 1
ATOM 817 O O . ILE A 1 119 ? 6.990 -7.090 -19.474 1.00 50.72 115 ILE A O 1
ATOM 822 N N . ARG A 1 120 ? 6.057 -6.177 -21.299 1.00 54.10 116 ARG A N 1
ATOM 823 C CA . ARG A 1 120 ? 4.906 -7.066 -21.303 1.00 54.25 116 ARG A CA 1
ATOM 824 C C . ARG A 1 120 ? 5.345 -8.525 -21.387 1.00 54.25 116 ARG A C 1
ATOM 825 O O . ARG A 1 120 ? 4.780 -9.396 -20.737 1.00 53.34 116 ARG A O 1
ATOM 833 N N . ARG A 1 121 ? 6.357 -8.791 -22.202 1.00 60.06 117 ARG A N 1
ATOM 834 C CA . ARG A 1 121 ? 6.818 -10.155 -22.391 1.00 60.47 117 ARG A CA 1
ATOM 835 C C . ARG A 1 121 ? 7.565 -10.640 -21.157 1.00 58.23 117 ARG A C 1
ATOM 836 O O . ARG A 1 121 ? 7.455 -11.801 -20.777 1.00 57.90 117 ARG A O 1
ATOM 844 N N . ALA A 1 122 ? 8.325 -9.749 -20.531 1.00 52.47 118 ALA A N 1
ATOM 845 C CA . ALA A 1 122 ? 9.064 -10.093 -19.324 1.00 50.62 118 ALA A CA 1
ATOM 846 C C . ALA A 1 122 ? 8.091 -10.422 -18.201 1.00 49.00 118 ALA A C 1
ATOM 847 O O . ALA A 1 122 ? 8.159 -11.504 -17.623 1.00 48.52 118 ALA A O 1
ATOM 849 N N . ALA A 1 123 ? 7.188 -9.488 -17.905 1.00 48.43 119 ALA A N 1
ATOM 850 C CA . ALA A 1 123 ? 6.075 -9.715 -16.987 1.00 47.34 119 ALA A CA 1
ATOM 851 C C . ALA A 1 123 ? 5.359 -11.048 -17.203 1.00 48.13 119 ALA A C 1
ATOM 852 O O . ALA A 1 123 ? 5.132 -11.784 -16.252 1.00 47.26 119 ALA A O 1
ATOM 854 N N . TYR A 1 124 ? 5.006 -11.352 -18.451 1.00 50.08 120 TYR A N 1
ATOM 855 C CA . TYR A 1 124 ? 4.346 -12.615 -18.792 1.00 51.33 120 TYR A CA 1
ATOM 856 C C . TYR A 1 124 ? 5.173 -13.822 -18.392 1.00 51.10 120 TYR A C 1
ATOM 857 O O . TYR A 1 124 ? 4.643 -14.774 -17.809 1.00 51.08 120 TYR A O 1
ATOM 866 N N . GLY A 1 125 ? 6.464 -13.787 -18.722 1.00 52.92 121 GLY A N 1
ATOM 867 C CA . GLY A 1 125 ? 7.384 -14.848 -18.348 1.00 52.88 121 GLY A CA 1
ATOM 868 C C . GLY A 1 125 ? 7.353 -15.124 -16.853 1.00 51.15 121 GLY A C 1
ATOM 869 O O . GLY A 1 125 ? 7.112 -16.249 -16.410 1.00 51.51 121 GLY A O 1
ATOM 870 N N . VAL A 1 126 ? 7.574 -14.083 -16.067 1.00 47.84 122 VAL A N 1
ATOM 871 C CA . VAL A 1 126 ? 7.579 -14.218 -14.627 1.00 46.41 122 VAL A CA 1
ATOM 872 C C . VAL A 1 126 ? 6.249 -14.722 -14.080 1.00 46.38 122 VAL A C 1
ATOM 873 O O . VAL A 1 126 ? 6.207 -15.671 -13.294 1.00 46.43 122 VAL A O 1
ATOM 877 N N . VAL A 1 127 ? 5.164 -14.099 -14.511 1.00 46.60 123 VAL A N 1
ATOM 878 C CA . VAL A 1 127 ? 3.838 -14.522 -14.083 1.00 46.91 123 VAL A CA 1
ATOM 879 C C . VAL A 1 127 ? 3.563 -16.000 -14.400 1.00 48.52 123 VAL A C 1
ATOM 880 O O . VAL A 1 127 ? 3.072 -16.742 -13.550 1.00 48.63 123 VAL A O 1
ATOM 884 N N . ARG A 1 128 ? 3.897 -16.423 -15.617 1.00 50.00 124 ARG A N 1
ATOM 885 C CA . ARG A 1 128 ? 3.757 -17.826 -16.007 1.00 51.83 124 ARG A CA 1
ATOM 886 C C . ARG A 1 128 ? 4.566 -18.761 -15.105 1.00 51.51 124 ARG A C 1
ATOM 887 O O . ARG A 1 128 ? 4.052 -19.775 -14.624 1.00 52.44 124 ARG A O 1
ATOM 895 N N . TYR A 1 129 ? 5.828 -18.408 -14.876 1.00 50.49 125 TYR A N 1
ATOM 896 C CA . TYR A 1 129 ? 6.700 -19.199 -14.020 1.00 50.38 125 TYR A CA 1
ATOM 897 C C . TYR A 1 129 ? 6.182 -19.312 -12.590 1.00 49.52 125 TYR A C 1
ATOM 898 O O . TYR A 1 129 ? 6.274 -20.375 -11.964 1.00 50.39 125 TYR A O 1
ATOM 907 N N . VAL A 1 130 ? 5.640 -18.219 -12.067 1.00 48.06 126 VAL A N 1
ATOM 908 C CA . VAL A 1 130 ? 5.241 -18.200 -10.668 1.00 47.32 126 VAL A CA 1
ATOM 909 C C . VAL A 1 130 ? 3.984 -19.030 -10.413 1.00 48.57 126 VAL A C 1
ATOM 910 O O . VAL A 1 130 ? 3.883 -19.729 -9.405 1.00 49.04 126 VAL A O 1
ATOM 914 N N . MET A 1 131 ? 3.047 -18.980 -11.354 1.00 49.43 127 MET A N 1
ATOM 915 C CA . MET A 1 131 ? 1.822 -19.763 -11.250 1.00 51.02 127 MET A CA 1
ATOM 916 C C . MET A 1 131 ? 2.084 -21.249 -11.446 1.00 53.00 127 MET A C 1
ATOM 917 O O . MET A 1 131 ? 1.548 -22.074 -10.707 1.00 54.15 127 MET A O 1
ATOM 922 N N . GLU A 1 132 ? 2.910 -21.582 -12.436 1.00 55.51 128 GLU A N 1
ATOM 923 C CA . GLU A 1 132 ? 3.352 -22.956 -12.651 1.00 57.46 128 GLU A CA 1
ATOM 924 C C . GLU A 1 132 ? 4.099 -23.480 -11.423 1.00 57.17 128 GLU A C 1
ATOM 925 O O . GLU A 1 132 ? 4.121 -24.685 -11.166 1.00 59.03 128 GLU A O 1
ATOM 931 N N . SER A 1 133 ? 4.698 -22.565 -10.659 1.00 53.24 129 SER A N 1
ATOM 932 C CA . SER A 1 133 ? 5.384 -22.922 -9.419 1.00 53.08 129 SER A CA 1
ATOM 933 C C . SER A 1 133 ? 4.405 -23.114 -8.263 1.00 53.44 129 SER A C 1
ATOM 934 O O . SER A 1 133 ? 4.806 -23.495 -7.165 1.00 53.78 129 SER A O 1
ATOM 937 N N . GLY A 1 134 ? 3.129 -22.830 -8.511 1.00 58.49 130 GLY A N 1
ATOM 938 C CA . GLY A 1 134 ? 2.078 -23.116 -7.554 1.00 59.34 130 GLY A CA 1
ATOM 939 C C . GLY A 1 134 ? 1.656 -21.986 -6.631 1.00 57.65 130 GLY A C 1
ATOM 940 O O . GLY A 1 134 ? 1.050 -22.237 -5.587 1.00 58.40 130 GLY A O 1
ATOM 941 N N . ALA A 1 135 ? 1.968 -20.746 -6.991 1.00 51.94 131 ALA A N 1
ATOM 942 C CA . ALA A 1 135 ? 1.478 -19.604 -6.219 1.00 50.53 131 ALA A CA 1
ATOM 943 C C . ALA A 1 135 ? -0.030 -19.431 -6.386 1.00 51.26 131 ALA A C 1
ATOM 944 O O . ALA A 1 135 ? -0.616 -19.935 -7.349 1.00 52.55 131 ALA A O 1
ATOM 946 N N . LYS A 1 136 ? -0.653 -18.722 -5.443 1.00 50.17 132 LYS A N 1
ATOM 947 C CA . LYS A 1 136 ? -2.076 -18.411 -5.532 1.00 50.89 132 LYS A CA 1
ATOM 948 C C . LYS A 1 136 ? -2.267 -17.143 -6.363 1.00 49.56 132 LYS A C 1
ATOM 949 O O . LYS A 1 136 ? -3.306 -16.956 -7.012 1.00 50.44 132 LYS A O 1
ATOM 955 N N . GLY A 1 137 ? -1.257 -16.279 -6.361 1.00 47.05 133 GLY A N 1
ATOM 956 C CA . GLY A 1 137 ? -1.358 -15.048 -7.112 1.00 46.02 133 GLY A CA 1
ATOM 957 C C . GLY A 1 137 ? -0.025 -14.395 -7.346 1.00 44.54 133 GLY A C 1
ATOM 958 O O . GLY A 1 137 ? 0.907 -14.559 -6.569 1.00 43.95 133 GLY A O 1
ATOM 959 N N . CYS A 1 138 ? 0.056 -13.631 -8.424 1.00 45.81 134 CYS A N 1
ATOM 960 C CA . CYS A 1 138 ? 1.290 -12.955 -8.787 1.00 44.75 134 CYS A CA 1
ATOM 961 C C . CYS A 1 138 ? 0.993 -11.569 -9.341 1.00 44.28 134 CYS A C 1
ATOM 962 O O . CYS A 1 138 ? 0.050 -11.402 -10.110 1.00 45.18 134 CYS A O 1
ATOM 965 N N . GLU A 1 139 ? 1.786 -10.573 -8.941 1.00 43.58 135 GLU A N 1
ATOM 966 C CA . GLU A 1 139 ? 1.713 -9.245 -9.558 1.00 43.39 135 GLU A CA 1
ATOM 967 C C . GLU A 1 139 ? 3.096 -8.701 -9.940 1.00 42.94 135 GLU A C 1
ATOM 968 O O . GLU A 1 139 ? 4.028 -8.702 -9.128 1.00 42.24 135 GLU A O 1
ATOM 974 N N . VAL A 1 140 ? 3.220 -8.252 -11.187 1.00 41.65 136 VAL A N 1
ATOM 975 C CA . VAL A 1 140 ? 4.412 -7.537 -11.653 1.00 41.60 136 VAL A CA 1
ATOM 976 C C . VAL A 1 140 ? 4.050 -6.105 -12.078 1.00 41.95 136 VAL A C 1
ATOM 977 O O . VAL A 1 140 ? 3.051 -5.892 -12.762 1.00 42.84 136 VAL A O 1
ATOM 981 N N . VAL A 1 141 ? 4.866 -5.130 -11.683 1.00 41.53 137 VAL A N 1
ATOM 982 C CA . VAL A 1 141 ? 4.648 -3.745 -12.089 1.00 42.16 137 VA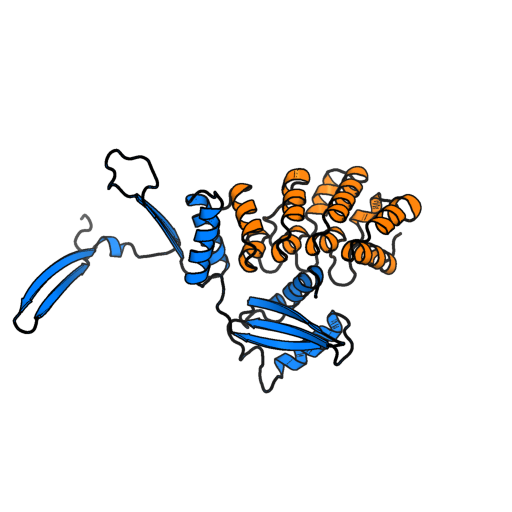L A CA 1
ATOM 983 C C . VAL A 1 141 ? 5.966 -3.127 -12.463 1.00 42.60 137 VAL A C 1
ATOM 984 O O . VAL A 1 141 ? 6.913 -3.220 -11.700 1.00 41.94 137 VAL A O 1
ATOM 988 N N . VAL A 1 142 ? 6.030 -2.499 -13.632 1.00 44.00 138 VAL A N 1
ATOM 989 C CA . VAL A 1 142 ? 7.218 -1.767 -14.048 1.00 44.85 138 VAL A CA 1
ATOM 990 C C . VAL A 1 142 ? 6.866 -0.296 -14.231 1.00 45.85 138 VAL A C 1
ATOM 991 O O . VAL A 1 142 ? 5.879 0.030 -14.899 1.00 46.81 138 VAL A O 1
ATOM 995 N N . SER A 1 143 ? 7.676 0.592 -13.657 1.00 48.52 139 SER A N 1
ATOM 996 C CA . SER A 1 143 ? 7.388 2.023 -13.714 1.00 49.63 139 SER A CA 1
ATOM 997 C C . SER A 1 143 ? 8.567 2.901 -14.166 1.00 51.24 139 SER A C 1
ATOM 998 O O . SER A 1 143 ? 9.730 2.503 -14.068 1.00 51.16 139 SER A O 1
ATOM 1001 N N . GLY A 1 144 ? 8.242 4.102 -14.651 1.00 50.33 140 GLY A N 1
ATOM 1002 C CA . GLY A 1 144 ? 9.225 5.059 -15.134 1.00 52.35 140 GLY A CA 1
ATOM 1003 C C . GLY A 1 144 ? 8.730 5.811 -16.360 1.00 54.78 140 GLY A C 1
ATOM 1004 O O . GLY A 1 144 ? 7.529 5.955 -16.550 1.00 54.91 140 GLY A O 1
ATOM 1005 N N . LYS A 1 145 ? 9.641 6.302 -17.193 1.00 69.23 141 LYS A N 1
ATOM 1006 C CA . LYS A 1 145 ? 9.247 6.937 -18.451 1.00 71.99 141 LYS A CA 1
ATOM 1007 C C . LYS A 1 145 ? 9.119 5.872 -19.546 1.00 72.41 141 LYS A C 1
ATOM 1008 O O . LYS A 1 145 ? 9.974 5.768 -20.423 1.00 74.19 141 LYS A O 1
ATOM 1014 N N . LEU A 1 146 ? 8.054 5.077 -19.485 1.00 74.30 142 LEU A N 1
ATOM 1015 C CA . LEU A 1 146 ? 7.873 3.933 -20.391 1.00 74.58 142 LEU A CA 1
ATOM 1016 C C . LEU A 1 146 ? 7.406 4.338 -21.793 1.00 77.74 142 LEU A C 1
ATOM 1017 O O . LEU A 1 146 ? 7.555 3.578 -22.748 1.00 78.87 142 LEU A O 1
ATOM 1022 N N . ARG A 1 147 ? 6.822 5.528 -21.902 1.00 99.99 143 ARG A N 1
ATOM 1023 C CA . ARG A 1 147 ? 6.333 6.036 -23.181 1.00 103.39 143 ARG A CA 1
ATOM 1024 C C . ARG A 1 147 ? 6.597 7.538 -23.302 1.00 105.81 143 ARG A C 1
ATOM 1025 O O . ARG A 1 147 ? 6.905 8.210 -22.312 1.00 104.66 143 ARG A O 1
ATOM 1033 N N . ALA A 1 148 ? 6.483 8.054 -24.524 1.00 80.89 144 ALA A N 1
ATOM 1034 C CA . ALA A 1 148 ? 6.732 9.466 -24.797 1.00 83.86 144 ALA A CA 1
ATOM 1035 C C . ALA A 1 148 ? 5.639 10.374 -24.229 1.00 83.99 144 ALA A C 1
ATOM 1036 O O . ALA A 1 148 ? 4.448 10.104 -24.379 1.00 83.95 144 ALA A O 1
ATOM 1038 N N . ALA A 1 149 ? 6.055 11.453 -23.576 1.00 99.61 145 ALA A N 1
ATOM 1039 C CA . ALA A 1 149 ? 5.124 12.409 -22.992 1.00 100.00 145 ALA A CA 1
ATOM 1040 C C . ALA A 1 149 ? 5.737 13.805 -23.022 1.00 102.87 145 ALA A C 1
ATOM 1041 O O . ALA A 1 149 ? 6.959 13.949 -22.980 1.00 103.24 145 ALA A O 1
ATOM 1043 N N . ARG A 1 150 ? 4.894 14.830 -23.097 1.00 98.70 146 ARG A N 1
ATOM 1044 C CA . ARG A 1 150 ? 5.386 16.197 -23.223 1.00 102.04 146 ARG A CA 1
ATOM 1045 C C . ARG A 1 150 ? 5.974 16.748 -21.929 1.00 100.34 146 ARG A C 1
ATOM 1046 O O . ARG A 1 150 ? 6.940 17.511 -21.958 1.00 102.41 146 ARG A O 1
ATOM 1054 N N . ALA A 1 151 ? 5.389 16.369 -20.798 1.00 85.82 147 ALA A N 1
ATOM 1055 C CA . ALA A 1 151 ? 5.938 16.755 -19.505 1.00 84.08 147 ALA A CA 1
ATOM 1056 C C . ALA A 1 151 ? 7.024 15.768 -19.095 1.00 81.33 147 ALA A C 1
ATOM 1057 O O . ALA A 1 151 ? 6.791 14.558 -19.060 1.00 78.62 147 ALA A O 1
ATOM 1059 N N . LYS A 1 152 ? 8.210 16.286 -18.788 1.00 97.09 148 LYS A N 1
ATOM 1060 C CA . LYS A 1 152 ? 9.331 15.439 -18.404 1.00 95.01 148 LYS A CA 1
ATOM 1061 C C . LYS A 1 152 ? 9.073 14.684 -17.092 1.00 90.97 148 LYS A C 1
ATOM 1062 O O . LYS A 1 152 ? 9.668 13.627 -16.855 1.00 88.72 148 LYS A O 1
ATOM 1068 N N . ALA A 1 153 ? 8.174 15.212 -16.259 1.00 70.59 149 ALA A N 1
ATOM 1069 C CA . ALA A 1 153 ? 7.891 14.616 -14.954 1.00 67.23 149 ALA A CA 1
ATOM 1070 C C . ALA A 1 153 ? 6.771 13.557 -14.988 1.00 64.79 149 ALA A C 1
ATOM 1071 O O . ALA A 1 153 ? 6.431 12.950 -13.961 1.00 62.11 149 ALA A O 1
ATOM 1073 N N . MET A 1 154 ? 6.206 13.337 -16.172 1.00 77.71 150 MET A N 1
ATOM 1074 C CA . MET A 1 154 ? 5.133 12.370 -16.349 1.00 76.03 150 MET A CA 1
ATOM 1075 C C . MET A 1 154 ? 5.678 10.956 -16.338 1.00 73.61 150 MET A C 1
ATOM 1076 O O . MET A 1 154 ? 6.547 10.620 -17.142 1.00 74.49 150 MET A O 1
ATOM 1081 N N . LYS A 1 155 ? 5.163 10.120 -15.441 1.00 60.70 151 LYS A N 1
ATOM 1082 C CA . LYS A 1 155 ? 5.635 8.736 -15.340 1.00 58.49 151 LYS A CA 1
ATOM 1083 C C . LYS A 1 155 ? 4.513 7.707 -15.486 1.00 57.21 151 LYS A C 1
ATOM 1084 O O . LYS A 1 155 ? 3.343 8.001 -15.231 1.00 57.30 151 LYS A O 1
ATOM 1090 N N . PHE A 1 156 ? 4.884 6.506 -15.922 1.00 54.37 152 PHE A N 1
ATOM 1091 C CA . PHE A 1 156 ? 3.920 5.451 -16.185 1.00 53.55 152 PHE A CA 1
ATOM 1092 C C . PHE A 1 156 ? 4.161 4.225 -15.301 1.00 50.92 152 PHE A C 1
ATOM 1093 O O . PHE A 1 156 ? 5.220 4.091 -14.672 1.00 49.89 152 PHE A O 1
ATOM 1101 N N . ALA A 1 157 ? 3.154 3.352 -15.250 1.00 50.14 153 ALA A N 1
ATOM 1102 C CA . ALA A 1 157 ? 3.266 2.037 -14.633 1.00 48.16 153 ALA A CA 1
ATOM 1103 C C . ALA A 1 157 ? 2.401 1.057 -15.408 1.00 48.68 153 ALA A C 1
ATOM 1104 O O . ALA A 1 157 ? 1.219 1.302 -15.624 1.00 49.57 153 ALA A O 1
ATOM 1106 N N . ASP A 1 158 ? 2.991 -0.048 -15.848 1.00 48.39 154 ASP A N 1
ATOM 1107 C CA . ASP A 1 158 ? 2.206 -1.138 -16.418 1.00 48.84 154 ASP A CA 1
ATOM 1108 C C . ASP A 1 158 ? 2.177 -2.256 -15.397 1.00 46.93 154 ASP A C 1
ATOM 1109 O O . ASP A 1 158 ? 3.217 -2.732 -14.961 1.00 45.85 154 ASP A O 1
ATOM 1114 N N . GLY A 1 159 ? 0.978 -2.658 -15.004 1.00 46.78 155 GLY A N 1
ATOM 1115 C CA . GLY A 1 159 ? 0.800 -3.747 -14.061 1.00 45.40 155 GLY A CA 1
ATOM 1116 C C . GLY A 1 159 ? 0.208 -4.981 -14.715 1.00 46.32 155 GLY A C 1
ATOM 1117 O O . GLY A 1 159 ? -0.570 -4.887 -15.667 1.00 48.05 155 GLY A O 1
ATOM 1118 N N . PHE A 1 160 ? 0.597 -6.142 -14.194 1.00 48.76 156 PHE A N 1
ATOM 1119 C CA . PHE A 1 160 ? 0.137 -7.449 -14.670 1.00 49.68 156 PHE A CA 1
ATOM 1120 C C . PHE A 1 160 ? -0.149 -8.326 -13.451 1.00 48.66 156 PHE A C 1
ATOM 1121 O O . PHE A 1 160 ? 0.685 -8.450 -12.563 1.00 47.30 156 PHE A O 1
ATOM 1129 N N . LEU A 1 161 ? -1.335 -8.910 -13.377 1.00 50.11 157 LEU A N 1
ATOM 1130 C CA . LEU A 1 161 ? -1.704 -9.645 -12.167 1.00 49.46 157 LEU A CA 1
ATOM 1131 C C . LEU A 1 161 ? -2.598 -10.853 -12.428 1.00 51.01 157 LEU A C 1
ATOM 1132 O O . LEU A 1 161 ? -3.401 -10.851 -13.359 1.00 52.69 157 LEU A O 1
ATOM 1137 N N . ILE A 1 162 ? -2.420 -11.896 -11.622 1.00 53.73 158 ILE A N 1
ATOM 1138 C CA . ILE A 1 162 ? -3.362 -13.002 -11.589 1.00 55.34 158 ILE A CA 1
ATOM 1139 C C . ILE A 1 162 ? -3.795 -13.221 -10.162 1.00 54.88 158 ILE A C 1
ATOM 1140 O O . ILE A 1 162 ? -2.934 -13.381 -9.295 1.00 53.64 158 ILE A O 1
ATOM 1145 N N . HIS A 1 163 ? -5.117 -13.231 -9.942 1.00 77.71 159 HIS A N 1
ATOM 1146 C CA . HIS A 1 163 ? -5.737 -13.472 -8.633 1.00 77.84 159 HIS A CA 1
ATOM 1147 C C . HIS A 1 163 ? -5.197 -12.570 -7.525 1.00 75.95 159 HIS A C 1
ATOM 1148 O O . HIS A 1 163 ? -4.654 -13.057 -6.530 1.00 75.43 159 HIS A O 1
ATOM 1155 N N . SER A 1 164 ? -5.345 -11.260 -7.698 1.00 118.20 160 SER A N 1
ATOM 1156 C CA . SER A 1 164 ? -4.961 -10.304 -6.662 1.00 113.24 160 SER A CA 1
ATOM 1157 C C . SER A 1 164 ? -6.087 -9.310 -6.366 1.00 109.77 160 SER A C 1
ATOM 1158 O O . SER A 1 164 ? -6.524 -8.577 -7.252 1.00 109.99 160 SER A O 1
ATOM 1161 N N . GLY A 1 165 ? -6.561 -9.300 -5.123 1.00 124.94 161 GLY A N 1
ATOM 1162 C CA . GLY A 1 165 ? -7.557 -8.333 -4.685 1.00 121.48 161 GLY A CA 1
ATOM 1163 C C . GLY A 1 165 ? -9.008 -8.754 -4.852 1.00 122.81 161 GLY A C 1
ATOM 1164 O O . GLY A 1 165 ? -9.318 -9.708 -5.563 1.00 126.87 161 GLY A O 1
ATOM 1165 N N . GLN A 1 166 ? -9.902 -8.030 -4.186 1.00 114.95 162 GLN A N 1
ATOM 1166 C CA . GLN A 1 166 ? -11.336 -8.279 -4.284 1.00 116.00 162 GLN A CA 1
ATOM 1167 C C . GLN A 1 166 ? -12.001 -7.095 -4.976 1.00 114.78 162 GLN A C 1
ATOM 1168 O O . GLN A 1 166 ? -11.418 -6.013 -5.040 1.00 112.26 162 GLN A O 1
ATOM 1174 N N . PRO A 1 167 ? -13.226 -7.294 -5.498 1.00 126.84 163 PRO A N 1
ATOM 1175 C CA . PRO A 1 167 ? -14.028 -6.177 -6.013 1.00 125.68 163 PRO A CA 1
ATOM 1176 C C . PRO A 1 167 ? -14.323 -5.123 -4.943 1.00 120.88 163 PRO A C 1
ATOM 1177 O O . PRO A 1 167 ? -14.604 -3.969 -5.264 1.00 119.18 163 PRO A O 1
ATOM 1181 N N . VAL A 1 168 ? -14.243 -5.519 -3.678 1.00 92.27 164 VAL A N 1
ATOM 1182 C CA . VAL A 1 168 ? -14.627 -4.646 -2.573 1.00 88.23 164 VAL A CA 1
ATOM 1183 C C . VAL A 1 168 ? -13.520 -3.624 -2.244 1.00 85.10 164 VAL A C 1
ATOM 1184 O O . VAL A 1 168 ? -13.747 -2.647 -1.526 1.00 81.91 164 VAL A O 1
ATOM 1188 N N . ASN A 1 169 ? -12.330 -3.848 -2.802 1.00 83.51 165 ASN A N 1
ATOM 1189 C CA . ASN A 1 169 ? -11.212 -2.906 -2.688 1.00 81.37 165 ASN A CA 1
ATOM 1190 C C . ASN A 1 169 ? -11.445 -1.613 -3.465 1.00 80.52 165 ASN A C 1
ATOM 1191 O O . ASN A 1 169 ? -10.765 -0.613 -3.234 1.00 78.41 165 ASN A O 1
ATOM 1196 N N . ASP A 1 170 ? -12.396 -1.652 -4.398 1.00 65.16 166 ASP A N 1
ATOM 1197 C CA . ASP A 1 170 ? -12.756 -0.506 -5.234 1.00 64.98 166 ASP A CA 1
ATOM 1198 C C . ASP A 1 170 ? -13.830 0.328 -4.549 1.00 62.31 166 ASP A C 1
ATOM 1199 O O . ASP A 1 170 ? -14.454 1.191 -5.166 1.00 62.39 166 ASP A O 1
ATOM 1204 N N . PHE A 1 171 ? -14.056 0.049 -3.273 1.00 60.21 167 PHE A N 1
ATOM 1205 C CA . PHE A 1 171 ? -14.952 0.857 -2.469 1.00 57.56 167 PHE A CA 1
ATOM 1206 C C . PHE A 1 171 ? -14.182 1.468 -1.296 1.00 54.39 167 PHE A C 1
ATOM 1207 O O . PHE A 1 171 ? -14.758 1.720 -0.238 1.00 52.36 167 PHE A O 1
ATOM 1215 N N . ILE A 1 172 ? -12.882 1.705 -1.494 1.00 54.30 168 ILE A N 1
ATOM 1216 C CA . ILE A 1 172 ? -12.043 2.255 -0.433 1.00 51.87 168 ILE A CA 1
ATOM 1217 C C . ILE A 1 172 ? -11.523 3.664 -0.719 1.00 50.69 168 ILE A C 1
ATOM 1218 O O . ILE A 1 172 ? -10.881 3.911 -1.744 1.00 52.21 168 ILE A O 1
ATOM 1223 N N . ASP A 1 173 ? -11.829 4.585 0.198 1.00 48.27 169 ASP A N 1
ATOM 1224 C CA . ASP A 1 173 ? -11.299 5.944 0.147 1.00 47.21 169 ASP A CA 1
ATOM 1225 C C . ASP A 1 173 ? -10.399 6.168 1.339 1.00 45.77 169 ASP A C 1
ATOM 1226 O O . ASP A 1 173 ? -10.704 5.724 2.444 1.00 44.69 169 ASP A O 1
ATOM 1231 N N . THR A 1 174 ? -9.285 6.847 1.127 1.00 46.08 170 THR A N 1
ATOM 1232 C CA . THR A 1 174 ? -8.396 7.149 2.237 1.00 45.13 170 THR A CA 1
ATOM 1233 C C . THR A 1 174 ? -8.053 8.626 2.285 1.00 44.58 170 THR A C 1
ATOM 1234 O O . THR A 1 174 ? -7.887 9.279 1.257 1.00 45.58 170 THR A O 1
ATOM 1238 N N . ALA A 1 175 ? -7.952 9.155 3.491 1.00 43.28 171 ALA A N 1
ATOM 1239 C CA . ALA A 1 175 ? -7.368 10.476 3.667 1.00 43.28 171 ALA A CA 1
ATOM 1240 C C . ALA A 1 175 ? -6.264 10.429 4.710 1.00 43.54 171 ALA A C 1
ATOM 1241 O O . ALA A 1 175 ? -6.277 9.592 5.612 1.00 43.08 171 ALA A O 1
ATOM 1243 N N . THR A 1 176 ? -5.293 11.319 4.575 1.00 44.61 172 THR A N 1
ATOM 1244 C CA . THR A 1 176 ? -4.311 11.520 5.642 1.00 45.14 172 THR A CA 1
ATOM 1245 C C . THR A 1 176 ? -4.289 12.973 6.100 1.00 45.18 172 THR A C 1
ATOM 1246 O O . THR A 1 176 ? -4.549 13.886 5.314 1.00 45.48 172 THR A O 1
ATOM 1250 N N . ARG A 1 177 ? -3.988 13.165 7.380 1.00 45.16 173 ARG A N 1
ATOM 1251 C CA . ARG A 1 177 ? -3.696 14.477 7.942 1.00 45.93 173 ARG A CA 1
ATOM 1252 C C . ARG A 1 177 ? -2.348 14.455 8.671 1.00 47.86 173 ARG A C 1
ATOM 1253 O O . ARG A 1 177 ? -1.855 13.402 9.078 1.00 48.13 173 ARG A O 1
ATOM 1261 N N . HIS A 1 178 ? -1.774 15.643 8.819 1.00 64.82 174 HIS A N 1
ATOM 1262 C CA . HIS A 1 178 ? -0.487 15.869 9.457 1.00 67.24 174 HIS A CA 1
ATOM 1263 C C . HIS A 1 178 ? -0.749 16.824 10.614 1.00 67.69 174 HIS A C 1
ATOM 1264 O O . HIS A 1 178 ? -1.096 17.975 10.392 1.00 68.05 174 HIS A O 1
ATOM 1271 N N . VAL A 1 179 ? -0.606 16.365 11.848 1.00 56.69 175 VAL A N 1
ATOM 1272 C CA . VAL A 1 179 ? -0.962 17.207 12.992 1.00 57.26 175 VAL A CA 1
ATOM 1273 C C . VAL A 1 179 ? 0.221 17.586 13.911 1.00 60.47 175 VAL A C 1
ATOM 1274 O O . VAL A 1 179 ? 1.038 16.742 14.284 1.00 61.57 175 VAL A O 1
ATOM 1278 N N . LEU A 1 180 ? 0.300 18.867 14.266 1.00 58.18 176 LEU A N 1
ATOM 1279 C CA . LEU A 1 180 ? 1.328 19.349 15.172 1.00 61.68 176 LEU A CA 1
ATOM 1280 C C . LEU A 1 180 ? 0.909 19.235 16.633 1.00 61.98 176 LEU A C 1
ATOM 1281 O O . LEU A 1 180 ? -0.030 19.898 17.064 1.00 61.25 176 LEU A O 1
ATOM 1286 N N . MET A 1 181 ? 1.629 18.400 17.380 1.00 63.34 177 MET A N 1
ATOM 1287 C CA . MET A 1 181 ? 1.409 18.181 18.809 1.00 64.28 177 MET A CA 1
ATOM 1288 C C . MET A 1 181 ? 2.666 18.574 19.581 1.00 68.71 177 MET A C 1
ATOM 1289 O O . MET A 1 181 ? 3.724 18.756 18.981 1.00 70.71 177 MET A O 1
ATOM 1294 N N . ARG A 1 182 ? 2.565 18.684 20.906 1.00 71.73 178 ARG A N 1
ATOM 1295 C CA . ARG A 1 182 ? 3.736 18.979 21.740 1.00 76.39 178 ARG A CA 1
ATOM 1296 C C . ARG A 1 182 ? 4.797 17.889 21.642 1.00 77.48 178 ARG A C 1
ATOM 1297 O O . ARG A 1 182 ? 5.978 18.179 21.410 1.00 80.64 178 ARG A O 1
ATOM 1305 N N . GLN A 1 183 ? 4.361 16.642 21.818 1.00 77.24 179 GLN A N 1
ATOM 1306 C CA . GLN A 1 183 ? 5.254 15.479 21.841 1.00 78.27 179 GLN A CA 1
ATOM 1307 C C . GLN A 1 183 ? 6.003 15.271 20.523 1.00 77.91 179 GLN A C 1
ATOM 1308 O O . GLN A 1 183 ? 7.044 14.604 20.479 1.00 79.93 179 GLN A O 1
ATOM 1314 N N . GLY A 1 184 ? 5.461 15.845 19.453 1.00 72.24 180 GLY A N 1
ATOM 1315 C CA . GLY A 1 184 ? 6.075 15.772 18.144 1.00 72.03 180 GLY A CA 1
ATOM 1316 C C . GLY A 1 184 ? 4.993 15.825 17.097 1.00 68.11 180 GLY A C 1
ATOM 1317 O O . GLY A 1 184 ? 3.825 15.999 17.419 1.00 65.80 180 GLY A O 1
ATOM 1318 N N . VAL A 1 185 ? 5.371 15.663 15.840 1.00 67.59 181 VAL A N 1
ATOM 1319 C CA . VAL A 1 185 ? 4.398 15.668 14.760 1.00 64.28 181 VAL A CA 1
ATOM 1320 C C . VAL A 1 185 ? 3.812 14.281 14.533 1.00 61.56 181 VAL A C 1
ATOM 1321 O O . VAL A 1 185 ? 4.544 13.303 14.363 1.00 62.40 181 VAL A O 1
ATOM 1325 N N . LEU A 1 186 ? 2.486 14.204 14.541 1.00 58.58 182 LEU A N 1
ATOM 1326 C CA . LEU A 1 186 ? 1.782 12.944 14.333 1.00 56.16 182 LEU A CA 1
ATOM 1327 C C . LEU A 1 186 ? 1.191 12.830 12.928 1.00 54.13 182 LEU A C 1
ATOM 1328 O O . LEU A 1 186 ? 0.822 13.832 12.314 1.00 53.69 182 LEU A O 1
ATOM 1333 N N . GLY A 1 187 ? 1.125 11.597 12.427 1.00 53.25 183 GLY A N 1
ATOM 1334 C CA . GLY A 1 187 ? 0.512 11.308 11.150 1.00 51.63 183 GLY A CA 1
ATOM 1335 C C . GLY A 1 187 ? -0.798 10.587 11.376 1.00 49.25 183 GLY A C 1
ATOM 1336 O O . GLY A 1 187 ? -0.893 9.705 12.232 1.00 49.20 183 GLY A O 1
ATOM 1337 N N . ILE A 1 188 ? -1.825 10.970 10.627 1.00 47.54 184 ILE A N 1
ATOM 1338 C CA . ILE A 1 188 ? -3.118 10.310 10.747 1.00 45.55 184 ILE A CA 1
ATOM 1339 C C . ILE A 1 188 ? -3.528 9.729 9.405 1.00 44.98 184 ILE A C 1
ATOM 1340 O O . ILE A 1 188 ? -3.408 10.390 8.380 1.00 45.28 184 ILE A O 1
ATOM 1345 N N . LYS A 1 189 ? -3.996 8.488 9.402 1.00 44.52 185 LYS A N 1
ATOM 1346 C CA . LYS A 1 189 ? -4.482 7.883 8.173 1.00 44.32 185 LYS A CA 1
ATOM 1347 C C . LYS A 1 189 ? -5.847 7.260 8.446 1.00 42.97 185 LYS A C 1
ATOM 1348 O O . LYS A 1 189 ? -6.027 6.530 9.429 1.00 42.88 185 LYS A O 1
ATOM 1354 N N . VAL A 1 190 ? -6.820 7.575 7.599 1.00 42.18 186 VAL A N 1
ATOM 1355 C CA . VAL A 1 190 ? -8.140 6.981 7.747 1.00 41.27 186 VAL A CA 1
ATOM 1356 C C . VAL A 1 190 ? -8.591 6.267 6.472 1.00 41.99 186 VAL A C 1
ATOM 1357 O O . VAL A 1 190 ? -8.576 6.842 5.385 1.00 42.37 186 VAL A O 1
ATOM 1361 N N . LYS A 1 191 ? -8.954 4.998 6.627 1.00 42.56 187 LYS A N 1
ATOM 1362 C CA . LYS A 1 191 ? -9.458 4.183 5.529 1.00 43.70 187 LYS A CA 1
ATOM 1363 C C . LYS A 1 191 ? -10.916 3.840 5.792 1.00 43.15 187 LYS A C 1
ATOM 1364 O O . LYS A 1 191 ? -11.259 3.305 6.847 1.00 42.82 187 LYS A O 1
ATOM 1370 N N . ILE A 1 192 ? -11.779 4.162 4.837 1.00 46.08 188 ILE A N 1
ATOM 1371 C CA . ILE A 1 192 ? -13.176 3.745 4.914 1.00 46.12 188 ILE A CA 1
ATOM 1372 C C . ILE A 1 192 ? -13.522 2.937 3.679 1.00 48.23 188 ILE A C 1
ATOM 1373 O O . ILE A 1 192 ? -13.314 3.393 2.553 1.00 49.00 188 ILE A O 1
ATOM 1378 N N . MET A 1 193 ? -14.010 1.720 3.906 1.00 46.76 189 MET A N 1
ATOM 1379 C CA . MET A 1 193 ? -14.506 0.860 2.838 1.00 49.23 189 MET A CA 1
ATOM 1380 C C . MET A 1 193 ? -16.029 0.962 2.826 1.00 49.35 189 MET A C 1
ATOM 1381 O O . MET A 1 193 ? -16.676 0.472 3.740 1.00 49.16 189 MET A O 1
ATOM 1386 N N . ARG A 1 194 ? -16.592 1.630 1.817 1.00 49.84 190 ARG A N 1
ATOM 1387 C CA . ARG A 1 194 ? -18.050 1.778 1.683 1.00 50.33 190 ARG A CA 1
ATOM 1388 C C . ARG A 1 194 ? -18.743 0.437 1.447 1.00 53.14 190 ARG A C 1
ATOM 1389 O O . ARG A 1 194 ? -18.152 -0.478 0.873 1.00 55.27 190 ARG A O 1
ATOM 1397 N N . ASP A 1 195 ? -19.988 0.319 1.902 1.00 57.70 191 ASP A N 1
ATOM 1398 C CA . ASP A 1 195 ? -20.763 -0.901 1.686 1.00 60.77 191 ASP A CA 1
ATOM 1399 C C . ASP A 1 195 ? -21.404 -0.898 0.283 1.00 63.54 191 ASP A C 1
ATOM 1400 O O . ASP A 1 195 ? -22.253 -0.054 -0.021 1.00 63.22 191 ASP A O 1
ATOM 1405 N N . PRO A 1 196 ? -20.982 -1.828 -0.587 1.00 90.73 192 PRO A N 1
ATOM 1406 C CA . PRO A 1 196 ? -21.593 -1.885 -1.917 1.00 93.93 192 PRO A CA 1
ATOM 1407 C C . PRO A 1 196 ? -23.094 -2.122 -1.819 1.00 95.76 192 PRO A C 1
ATOM 1408 O O . PRO A 1 196 ? -23.847 -1.551 -2.602 1.00 97.00 192 PRO A O 1
ATOM 1412 N N . ALA A 1 197 ? -23.520 -2.919 -0.842 1.00 101.78 193 ALA A N 1
ATOM 1413 C CA . ALA A 1 197 ? -24.934 -3.244 -0.672 1.00 103.89 193 ALA A CA 1
ATOM 1414 C C . ALA A 1 197 ? -25.772 -2.070 -0.162 1.00 101.36 193 ALA A C 1
ATOM 1415 O O . ALA A 1 197 ? -26.892 -2.266 0.301 1.00 102.46 193 ALA A O 1
ATOM 1417 N N . LYS A 1 198 ? -25.226 -0.859 -0.246 1.00 88.04 194 LYS A N 1
ATOM 1418 C CA . LYS A 1 198 ? -25.934 0.360 0.142 1.00 85.79 194 LYS A CA 1
ATOM 1419 C C . LYS A 1 198 ? -25.923 1.380 -0.995 1.00 85.97 194 LYS A C 1
ATOM 1420 O O . LYS A 1 198 ? -26.344 2.523 -0.819 1.00 84.13 194 LYS A O 1
ATOM 1426 N N . SER A 1 199 ? -25.422 0.964 -2.153 1.00 85.09 195 SER A N 1
ATOM 1427 C CA . SER A 1 199 ? -25.311 1.847 -3.305 1.00 85.76 195 SER A CA 1
ATOM 1428 C C . SER A 1 199 ? -25.731 1.109 -4.566 1.00 90.49 195 SER A C 1
ATOM 1429 O O . SER A 1 199 ? -25.733 1.676 -5.660 1.00 92.05 195 SER A O 1
ATOM 1432 N N . ARG A 1 200 ? -26.075 -0.165 -4.404 1.00 142.89 196 ARG A N 1
ATOM 1433 C CA . ARG A 1 200 ? -26.581 -0.975 -5.503 1.00 147.98 196 ARG A CA 1
ATOM 1434 C C . ARG A 1 200 ? -27.915 -0.405 -5.995 1.00 150.01 196 ARG A C 1
ATOM 1435 O O . ARG A 1 200 ? -28.834 -0.196 -5.204 1.00 149.03 196 ARG A O 1
ATOM 1443 N N . THR A 1 201 ? -28.008 -0.153 -7.300 1.00 112.72 197 THR A N 1
ATOM 1444 C CA . THR A 1 201 ? -29.204 0.422 -7.919 1.00 115.18 197 THR A CA 1
ATOM 1445 C C . THR A 1 201 ? -30.483 -0.358 -7.609 1.00 118.30 197 THR A C 1
ATOM 1446 O O . THR A 1 201 ? -30.550 -1.564 -7.841 1.00 121.90 197 THR A O 1
ATOM 1450 N N . GLY A 1 202 ? -31.490 0.336 -7.080 1.00 121.77 198 GLY A N 1
ATOM 1451 C CA . GLY A 1 202 ? -32.791 -0.262 -6.830 1.00 125.01 198 GLY A CA 1
ATOM 1452 C C . GLY A 1 202 ? -32.856 -1.125 -5.584 1.00 123.80 198 GLY A C 1
ATOM 1453 O O . GLY A 1 202 ? -33.767 -1.944 -5.438 1.00 127.34 198 GLY A O 1
ATOM 1454 N N . PRO B 2 9 ? 18.115 -56.024 -35.886 1.00 146.46 7 PRO B N 1
ATOM 1455 C CA . PRO B 2 9 ? 19.237 -55.234 -36.406 1.00 142.81 7 PRO B CA 1
ATOM 1456 C C . PRO B 2 9 ? 20.217 -54.813 -35.310 1.00 139.87 7 PRO B C 1
ATOM 1457 O O . PRO B 2 9 ? 21.064 -55.604 -34.901 1.00 141.11 7 PRO B O 1
ATOM 1461 N N . LEU B 2 10 ? 20.083 -53.578 -34.837 1.00 95.07 8 LEU B N 1
ATOM 1462 C CA . LEU B 2 10 ? 21.051 -52.976 -33.924 1.00 92.25 8 LEU B CA 1
ATOM 1463 C C . LEU B 2 10 ? 20.739 -53.239 -32.458 1.00 93.05 8 LEU B C 1
ATOM 1464 O O . LEU B 2 10 ? 19.722 -52.775 -31.949 1.00 92.76 8 LEU B O 1
ATOM 1469 N N . ASP B 2 11 ? 21.632 -53.956 -31.777 1.00 88.23 9 ASP B N 1
ATOM 1470 C CA . ASP B 2 11 ? 21.401 -54.351 -30.383 1.00 89.88 9 ASP B CA 1
ATOM 1471 C C . ASP B 2 11 ? 21.701 -53.257 -29.348 1.00 86.98 9 ASP B C 1
ATOM 1472 O O . ASP B 2 11 ? 22.344 -52.250 -29.652 1.00 83.74 9 ASP B O 1
ATOM 1477 N N . GLN B 2 12 ? 21.233 -53.491 -28.122 1.00 87.84 10 GLN B N 1
ATOM 1478 C CA . GLN B 2 12 ? 21.283 -52.510 -27.039 1.00 85.85 10 GLN B CA 1
ATOM 1479 C C . GLN B 2 12 ? 22.700 -52.061 -26.695 1.00 84.07 10 GLN B C 1
ATOM 1480 O O . GLN B 2 12 ? 22.943 -50.877 -26.472 1.00 81.19 10 GLN B O 1
ATOM 1486 N N . GLU B 2 13 ? 23.628 -53.013 -26.657 1.00 85.48 11 GLU B N 1
ATOM 1487 C CA . GLU B 2 13 ? 25.007 -52.737 -26.263 1.00 84.59 11 GLU B CA 1
ATOM 1488 C C . GLU B 2 13 ? 25.682 -51.751 -27.216 1.00 81.13 11 GLU B C 1
ATOM 1489 O O . GLU B 2 13 ? 26.493 -50.917 -26.807 1.00 79.48 11 GLU B O 1
ATOM 1495 N N . ASP B 2 14 ? 25.326 -51.847 -28.490 1.00 85.34 12 ASP B N 1
ATOM 1496 C CA . ASP B 2 14 ? 25.899 -50.974 -29.502 1.00 82.69 12 ASP B CA 1
ATOM 1497 C C . ASP B 2 14 ? 25.129 -49.667 -29.619 1.00 80.05 12 ASP B C 1
ATOM 1498 O O . ASP B 2 14 ? 25.682 -48.660 -30.054 1.00 77.92 12 ASP B O 1
ATOM 1503 N N . GLN B 2 15 ? 23.854 -49.677 -29.238 1.00 68.12 13 GLN B N 1
ATOM 1504 C CA . GLN B 2 15 ? 23.108 -48.423 -29.124 1.00 65.86 13 GLN B CA 1
ATOM 1505 C C . GLN B 2 15 ? 23.728 -47.591 -28.009 1.00 64.65 13 GLN B C 1
ATOM 1506 O O . GLN B 2 15 ? 23.921 -46.388 -28.162 1.00 62.46 13 GLN B O 1
ATOM 1512 N N . ASP B 2 16 ? 24.057 -48.255 -26.898 1.00 66.24 14 ASP B N 1
ATOM 1513 C CA . ASP B 2 16 ? 24.707 -47.618 -25.748 1.00 65.92 14 ASP B CA 1
ATOM 1514 C C . ASP B 2 16 ? 26.046 -46.978 -26.111 1.00 64.56 14 ASP B C 1
ATOM 1515 O O . ASP B 2 16 ? 26.306 -45.824 -25.762 1.00 63.10 14 ASP B O 1
ATOM 1520 N N . THR B 2 17 ? 26.888 -47.730 -26.815 1.00 69.43 15 THR B N 1
ATOM 1521 C CA . THR B 2 17 ? 28.192 -47.229 -27.253 1.00 68.63 15 THR B CA 1
ATOM 1522 C C . THR B 2 17 ? 28.079 -45.958 -28.109 1.00 66.21 15 THR B C 1
ATOM 1523 O O . THR B 2 17 ? 28.838 -44.999 -27.926 1.00 65.48 15 THR B O 1
ATOM 1527 N N . ILE B 2 18 ? 27.122 -45.964 -29.034 1.00 62.70 16 ILE B N 1
ATOM 1528 C CA . ILE B 2 18 ? 26.838 -44.816 -29.891 1.00 60.89 16 ILE B CA 1
ATOM 1529 C C . ILE B 2 18 ? 26.443 -43.560 -29.108 1.00 59.58 16 ILE B C 1
ATOM 1530 O O . ILE B 2 18 ? 26.935 -42.459 -29.401 1.00 58.66 16 ILE B O 1
ATOM 1535 N N . ILE B 2 19 ? 25.571 -43.717 -28.108 1.00 58.86 17 ILE B N 1
ATOM 1536 C CA . ILE B 2 19 ? 25.127 -42.561 -27.328 1.00 57.86 17 ILE B CA 1
ATOM 1537 C C . ILE B 2 19 ? 26.113 -42.164 -26.230 1.00 58.49 17 ILE B C 1
ATOM 1538 O O . ILE B 2 19 ? 26.106 -41.020 -25.785 1.00 57.81 17 ILE B O 1
ATOM 1543 N N . LEU B 2 20 ? 26.953 -43.092 -25.787 1.00 56.81 18 LEU B N 1
ATOM 1544 C CA . LEU B 2 20 ? 28.018 -42.736 -24.856 1.00 57.87 18 LEU B CA 1
ATOM 1545 C C . LEU B 2 20 ? 29.022 -41.824 -25.565 1.00 57.18 18 LEU B C 1
ATOM 1546 O O . LEU B 2 20 ? 29.639 -40.945 -24.943 1.00 57.66 18 LEU B O 1
ATOM 1551 N N . ASP B 2 21 ? 29.154 -42.036 -26.877 1.00 56.46 19 ASP B N 1
ATOM 1552 C CA . ASP B 2 21 ? 30.034 -41.247 -27.741 1.00 56.20 19 ASP B CA 1
ATOM 1553 C C . ASP B 2 21 ? 29.457 -39.886 -28.066 1.00 54.93 19 ASP B C 1
ATOM 1554 O O . ASP B 2 21 ? 30.194 -38.920 -28.249 1.00 55.32 19 ASP B O 1
ATOM 1559 N N . ALA B 2 22 ? 28.137 -39.819 -28.174 1.00 54.93 20 ALA B N 1
ATOM 1560 C CA . ALA B 2 22 ? 27.458 -38.537 -28.294 1.00 53.94 20 ALA B CA 1
ATOM 1561 C C . ALA B 2 22 ? 27.643 -37.742 -26.999 1.00 54.40 20 ALA B C 1
ATOM 1562 O O . ALA B 2 22 ? 27.897 -36.536 -27.023 1.00 54.53 20 ALA B O 1
ATOM 1564 N N . ARG B 2 23 ? 27.520 -38.435 -25.872 1.00 60.42 21 ARG B N 1
ATOM 1565 C CA . ARG B 2 23 ? 27.688 -37.826 -24.563 1.00 61.37 21 ARG B CA 1
ATOM 1566 C C . ARG B 2 23 ? 29.080 -37.220 -24.450 1.00 62.74 21 ARG B C 1
ATOM 1567 O O . ARG B 2 23 ? 29.232 -36.029 -24.160 1.00 63.16 21 ARG B O 1
ATOM 1575 N N . ALA B 2 24 ? 30.089 -38.048 -24.699 1.00 60.15 22 ALA B N 1
ATOM 1576 C CA . ALA B 2 24 ? 31.476 -37.621 -24.629 1.00 61.88 22 ALA B CA 1
ATOM 1577 C C . ALA B 2 24 ? 31.787 -36.467 -25.593 1.00 61.65 22 ALA B C 1
ATOM 1578 O O . ALA B 2 24 ? 32.676 -35.650 -25.328 1.00 63.40 22 ALA B O 1
ATOM 1580 N N . GLY B 2 25 ? 31.065 -36.404 -26.708 1.00 61.22 23 GLY B N 1
ATOM 1581 C CA . GLY B 2 25 ? 31.371 -35.441 -27.748 1.00 61.47 23 GLY B CA 1
ATOM 1582 C C . GLY B 2 25 ? 32.365 -35.948 -28.789 1.00 62.35 23 GLY B C 1
ATOM 1583 O O . GLY B 2 25 ? 32.869 -35.163 -29.603 1.00 63.37 23 GLY B O 1
ATOM 1584 N N . ASP B 2 26 ? 32.653 -37.251 -28.785 1.00 73.22 24 ASP B N 1
ATOM 1585 C CA . ASP B 2 26 ? 33.559 -37.821 -29.780 1.00 74.14 24 ASP B CA 1
ATOM 1586 C C . ASP B 2 26 ? 32.893 -37.822 -31.143 1.00 73.15 24 ASP B C 1
ATOM 1587 O O . ASP B 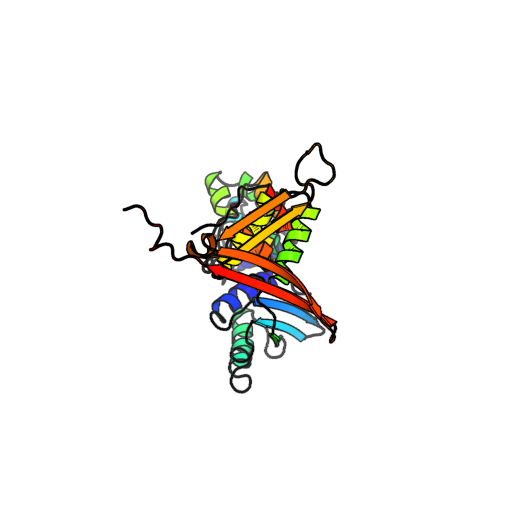2 26 ? 32.435 -38.858 -31.621 1.00 72.43 24 ASP B O 1
ATOM 1592 N N . LEU B 2 27 ? 32.846 -36.650 -31.767 1.00 71.95 25 LEU B N 1
ATOM 1593 C CA . LEU B 2 27 ? 32.271 -36.527 -33.099 1.00 71.64 25 LEU B CA 1
ATOM 1594 C C . LEU B 2 27 ? 33.056 -37.368 -34.094 1.00 72.77 25 LEU B C 1
ATOM 1595 O O . LEU B 2 27 ? 32.483 -37.923 -35.025 1.00 72.38 25 LEU B O 1
ATOM 1600 N N . ASP B 2 28 ? 34.364 -37.472 -33.879 1.00 71.39 26 ASP B N 1
ATOM 1601 C CA . ASP B 2 28 ? 35.217 -38.226 -34.787 1.00 72.78 26 ASP B CA 1
ATOM 1602 C C . ASP B 2 28 ? 34.788 -39.686 -34.935 1.00 71.78 26 ASP B C 1
ATOM 1603 O O . ASP B 2 28 ? 34.626 -40.177 -36.057 1.00 72.18 26 ASP B O 1
ATOM 1608 N N . SER B 2 29 ? 34.581 -40.380 -33.822 1.00 60.58 27 SER B N 1
ATOM 1609 C CA . SER B 2 29 ? 34.131 -41.761 -33.933 1.00 60.13 27 SER B CA 1
ATOM 1610 C C . SER B 2 29 ? 32.659 -41.875 -34.305 1.00 58.67 27 SER B C 1
ATOM 1611 O O . SER B 2 29 ? 32.219 -42.929 -34.738 1.00 58.81 27 SER B O 1
ATOM 1614 N N . LEU B 2 30 ? 31.902 -40.790 -34.180 1.00 62.24 28 LEU B N 1
ATOM 1615 C CA . LEU B 2 30 ? 30.517 -40.809 -34.647 1.00 61.20 28 LEU B CA 1
ATOM 1616 C C . LEU B 2 30 ? 30.403 -40.885 -36.176 1.00 62.14 28 LEU B C 1
ATOM 1617 O O . LEU B 2 30 ? 29.666 -41.723 -36.708 1.00 62.26 28 LEU B O 1
ATOM 1622 N N . LYS B 2 31 ? 31.125 -40.011 -36.880 1.00 79.01 29 LYS B N 1
ATOM 1623 C CA . LYS B 2 31 ? 31.145 -40.036 -38.341 1.00 80.51 29 LYS B CA 1
ATOM 1624 C C . LYS B 2 31 ? 31.723 -41.370 -38.793 1.00 81.57 29 LYS B C 1
ATOM 1625 O O . LYS B 2 31 ? 31.277 -41.964 -39.777 1.00 82.48 29 LYS B O 1
ATOM 1631 N N . ASP B 2 32 ? 32.735 -41.817 -38.056 1.00 74.73 30 ASP B N 1
ATOM 1632 C CA . ASP B 2 32 ? 33.369 -43.108 -38.258 1.00 75.80 30 ASP B CA 1
ATOM 1633 C C . ASP B 2 32 ? 32.303 -44.194 -38.293 1.00 75.35 30 ASP B C 1
ATOM 1634 O O . ASP B 2 32 ? 32.235 -44.991 -39.230 1.00 76.70 30 ASP B O 1
ATOM 1639 N N . ILE B 2 33 ? 31.458 -44.207 -37.267 1.00 63.91 31 ILE B N 1
ATOM 1640 C CA . ILE B 2 33 ? 30.444 -45.242 -37.127 1.00 63.90 31 ILE B CA 1
ATOM 1641 C C . ILE B 2 33 ? 29.388 -45.205 -38.235 1.00 64.37 31 ILE B C 1
ATOM 1642 O O . ILE B 2 33 ? 28.986 -46.250 -38.760 1.00 65.71 31 ILE B O 1
ATOM 1647 N N . PHE B 2 34 ? 28.947 -44.009 -38.606 1.00 89.95 32 PHE B N 1
ATOM 1648 C CA . PHE B 2 34 ? 27.832 -43.900 -39.541 1.00 90.58 32 PHE B CA 1
ATOM 1649 C C . PHE B 2 34 ? 28.194 -43.777 -41.023 1.00 92.62 32 PHE B C 1
ATOM 1650 O O . PHE B 2 34 ? 27.310 -43.739 -41.878 1.00 93.70 32 PHE B O 1
ATOM 1658 N N . THR B 2 35 ? 29.484 -43.737 -41.332 1.00 86.25 33 THR B N 1
ATOM 1659 C CA . THR B 2 35 ? 29.895 -43.864 -42.721 1.00 88.71 33 THR B CA 1
ATOM 1660 C C . THR B 2 35 ? 30.184 -45.330 -43.056 1.00 90.21 33 THR B C 1
ATOM 1661 O O . THR B 2 35 ? 30.060 -45.737 -44.210 1.00 92.49 33 THR B O 1
ATOM 1665 N N . THR B 2 36 ? 30.546 -46.128 -42.050 1.00 93.86 34 THR B N 1
ATOM 1666 C CA . THR B 2 36 ? 31.065 -47.472 -42.318 1.00 95.61 34 THR B CA 1
ATOM 1667 C C . THR B 2 36 ? 30.398 -48.655 -41.601 1.00 95.64 34 THR B C 1
ATOM 1668 O O . THR B 2 36 ? 30.259 -49.728 -42.181 1.00 97.76 34 THR B O 1
ATOM 1672 N N . LEU B 2 37 ? 29.999 -48.473 -40.351 1.00 68.83 35 LEU B N 1
ATOM 1673 C CA . LEU B 2 37 ? 29.577 -49.613 -39.531 1.00 69.35 35 LEU B CA 1
ATOM 1674 C C . LEU B 2 37 ? 28.069 -49.723 -39.318 1.00 69.22 35 LEU B C 1
ATOM 1675 O O . LEU B 2 37 ? 27.543 -50.828 -39.164 1.00 70.93 35 LEU B O 1
ATOM 1680 N N . VAL B 2 38 ? 27.383 -48.584 -39.270 1.00 80.54 36 VAL B N 1
ATOM 1681 C CA . VAL B 2 38 ? 25.930 -48.579 -39.129 1.00 80.56 36 VAL B CA 1
ATOM 1682 C C . VAL B 2 38 ? 25.313 -47.629 -40.157 1.00 80.53 36 VAL B C 1
ATOM 1683 O O . VAL B 2 38 ? 25.906 -46.607 -40.497 1.00 79.58 36 VAL B O 1
ATOM 1687 N N . SER B 2 39 ? 24.138 -47.973 -40.673 1.00 78.05 37 SER B N 1
ATOM 1688 C CA . SER B 2 39 ? 23.417 -47.054 -41.542 1.00 78.31 37 SER B CA 1
ATOM 1689 C C . SER B 2 39 ? 23.002 -45.808 -40.773 1.00 75.73 37 SER B C 1
ATOM 1690 O O . SER B 2 39 ? 22.527 -45.900 -39.638 1.00 74.47 37 SER B O 1
ATOM 1693 N N . PRO B 2 40 ? 23.165 -44.632 -41.396 1.00 91.20 38 PRO B N 1
ATOM 1694 C CA . PRO B 2 40 ? 22.761 -43.370 -40.771 1.00 89.15 38 PRO B CA 1
ATOM 1695 C C . PRO B 2 40 ? 21.250 -43.317 -40.570 1.00 89.32 38 PRO B C 1
ATOM 1696 O O . PRO B 2 40 ? 20.760 -42.513 -39.778 1.00 87.59 38 PRO B O 1
ATOM 1700 N N . GLU B 2 41 ? 20.532 -44.178 -41.286 1.00 88.01 39 GLU B N 1
ATOM 1701 C CA . GLU B 2 41 ? 19.078 -44.281 -41.205 1.00 88.94 39 GLU B CA 1
ATOM 1702 C C . GLU B 2 41 ? 18.641 -44.776 -39.829 1.00 87.78 39 GLU B C 1
ATOM 1703 O O . GLU B 2 41 ? 17.487 -44.586 -39.424 1.00 87.91 39 GLU B O 1
ATOM 1709 N N . LEU B 2 42 ? 19.581 -45.388 -39.108 1.00 75.36 40 LEU B N 1
ATOM 1710 C CA . LEU B 2 42 ? 19.296 -46.041 -37.830 1.00 75.02 40 LEU B CA 1
ATOM 1711 C C . LEU B 2 42 ? 19.731 -45.225 -36.614 1.00 72.28 40 LEU B C 1
ATOM 1712 O O . LEU B 2 42 ? 19.482 -45.621 -35.473 1.00 72.11 40 LEU B O 1
ATOM 1717 N N . LEU B 2 43 ? 20.381 -44.090 -36.860 1.00 79.67 41 LEU B N 1
ATOM 1718 C CA . LEU B 2 43 ? 20.823 -43.208 -35.784 1.00 77.47 41 LEU B CA 1
ATOM 1719 C C . LEU B 2 43 ? 19.644 -42.738 -34.948 1.00 76.79 41 LEU B C 1
ATOM 1720 O O . LEU B 2 43 ? 19.733 -42.654 -33.724 1.00 75.86 41 LEU B O 1
ATOM 1725 N N . SER B 2 44 ? 18.532 -42.446 -35.613 1.00 80.49 42 SER B N 1
ATOM 1726 C CA . SER B 2 44 ? 17.337 -41.956 -34.929 1.00 80.10 42 SER B CA 1
ATOM 1727 C C . SER B 2 44 ? 16.635 -43.003 -34.052 1.00 81.31 42 SER B C 1
ATOM 1728 O O . SER B 2 44 ? 15.628 -42.700 -33.413 1.00 81.33 42 SER B O 1
ATOM 1731 N N . THR B 2 45 ? 17.169 -44.224 -34.010 1.00 82.88 43 THR B N 1
ATOM 1732 C CA . THR B 2 45 ? 16.538 -45.306 -33.251 1.00 84.81 43 THR B CA 1
ATOM 1733 C C . THR B 2 45 ? 17.341 -45.739 -32.019 1.00 84.44 43 THR B C 1
ATOM 1734 O O . THR B 2 45 ? 16.852 -46.520 -31.197 1.00 86.21 43 THR B O 1
ATOM 1738 N N . CYS B 2 46 ? 18.566 -45.231 -31.889 1.00 68.86 44 CYS B N 1
ATOM 1739 C CA . CYS B 2 46 ? 19.415 -45.582 -30.748 1.00 68.79 44 CYS B CA 1
ATOM 1740 C C . CYS B 2 46 ? 18.929 -44.901 -29.479 1.00 68.01 44 CYS B C 1
ATOM 1741 O O . CYS B 2 46 ? 18.915 -43.672 -29.388 1.00 66.09 44 CYS B O 1
ATOM 1744 N N . LYS B 2 47 ? 18.538 -45.699 -28.494 1.00 80.47 45 LYS B N 1
ATOM 1745 C CA . LYS B 2 47 ? 18.009 -45.156 -27.254 1.00 80.31 45 LYS B CA 1
ATOM 1746 C C . LYS B 2 47 ? 18.672 -45.849 -26.077 1.00 81.89 45 LYS B C 1
ATOM 1747 O O . LYS B 2 47 ? 18.978 -47.036 -26.152 1.00 84.04 45 LYS B O 1
ATOM 1753 N N . GLU B 2 48 ? 18.920 -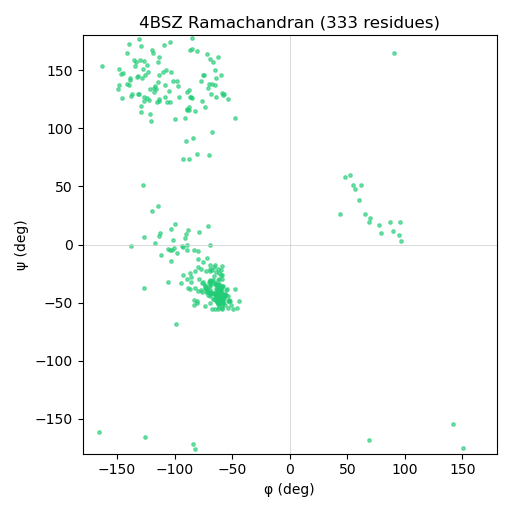45.103 -25.002 1.00 67.27 46 GLU B N 1
ATOM 1754 C CA . GLU B 2 48 ? 19.572 -45.656 -23.812 1.00 69.13 46 GLU B CA 1
ATOM 1755 C C . GLU B 2 48 ? 18.720 -46.764 -23.202 1.00 72.49 46 GLU B C 1
ATOM 1756 O O . GLU B 2 48 ? 17.527 -46.868 -23.492 1.00 73.17 46 GLU B O 1
ATOM 1762 N N . SER B 2 49 ? 19.343 -47.593 -22.369 1.00 87.84 47 SER B N 1
ATOM 1763 C CA . SER B 2 49 ? 18.683 -48.761 -21.798 1.00 91.80 47 SER B CA 1
ATOM 1764 C C . SER B 2 49 ? 17.583 -48.351 -20.820 1.00 93.02 47 SER B C 1
ATOM 1765 O O . SER B 2 49 ? 16.420 -48.741 -20.966 1.00 94.77 47 SER B O 1
ATOM 1768 N N . GLU B 2 50 ? 17.965 -47.549 -19.832 1.00 116.69 48 GLU B N 1
ATOM 1769 C CA . GLU B 2 50 ? 17.073 -47.195 -18.736 1.00 118.35 48 GLU B CA 1
ATOM 1770 C C . GLU B 2 50 ? 16.104 -46.083 -19.112 1.00 115.73 48 GLU B C 1
ATOM 1771 O O . GLU B 2 50 ? 14.904 -46.193 -18.878 1.00 117.38 48 GLU B O 1
ATOM 1777 N N . SER B 2 51 ? 16.632 -45.014 -19.699 1.00 85.68 49 SER B N 1
ATOM 1778 C CA . SER B 2 51 ? 15.881 -43.770 -19.832 1.00 83.41 49 SER B CA 1
ATOM 1779 C C . SER B 2 51 ? 15.038 -43.625 -21.099 1.00 81.92 49 SER B C 1
ATOM 1780 O O . SER B 2 51 ? 14.012 -42.947 -21.071 1.00 81.45 49 SER B O 1
ATOM 1783 N N . ASP B 2 52 ? 15.477 -44.264 -22.185 1.00 63.80 50 ASP B N 1
ATOM 1784 C CA . ASP B 2 52 ? 14.896 -44.127 -23.535 1.00 62.56 50 ASP B CA 1
ATOM 1785 C C . ASP B 2 52 ? 15.365 -42.835 -24.223 1.00 59.19 50 ASP B C 1
ATOM 1786 O O . ASP B 2 52 ? 14.868 -42.467 -25.294 1.00 58.16 50 ASP B O 1
ATOM 1791 N N . SER B 2 53 ? 16.342 -42.173 -23.602 1.00 63.45 51 SER B N 1
ATOM 1792 C CA . SER B 2 53 ? 16.927 -40.936 -24.122 1.00 60.87 51 SER B CA 1
ATOM 1793 C C . SER B 2 53 ? 17.766 -41.182 -25.363 1.00 59.94 51 SER B C 1
ATOM 1794 O O . SER B 2 53 ? 18.535 -42.138 -25.421 1.00 60.91 51 SER B O 1
ATOM 1797 N N . THR B 2 54 ? 17.634 -40.301 -26.349 1.00 52.89 52 THR B N 1
ATOM 1798 C CA . THR B 2 54 ? 18.378 -40.430 -27.600 1.00 52.31 52 THR B CA 1
ATOM 1799 C C . THR B 2 54 ? 19.777 -39.821 -27.521 1.00 51.39 52 THR B C 1
ATOM 1800 O O . THR B 2 54 ? 20.165 -39.252 -26.497 1.00 51.23 52 THR B O 1
ATOM 1804 N N . ALA B 2 55 ? 20.531 -39.947 -28.611 1.00 65.90 53 ALA B N 1
ATOM 1805 C CA . ALA B 2 55 ? 21.871 -39.369 -28.691 1.00 65.44 53 ALA B CA 1
ATOM 1806 C C . ALA B 2 55 ? 21.783 -37.849 -28.732 1.00 64.53 53 ALA B C 1
ATOM 1807 O O . ALA B 2 55 ? 22.680 -37.151 -28.265 1.00 64.52 53 ALA B O 1
ATOM 1809 N N . LEU B 2 56 ? 20.700 -37.345 -29.313 1.00 52.64 54 LEU B N 1
ATOM 1810 C CA . LEU B 2 56 ? 20.437 -35.919 -29.309 1.00 52.11 54 LEU B CA 1
ATOM 1811 C C . LEU B 2 56 ? 20.385 -35.408 -27.864 1.00 52.01 54 LEU B C 1
ATOM 1812 O O . LEU B 2 56 ? 20.982 -34.387 -27.550 1.00 52.06 54 LEU B O 1
ATOM 1817 N N . HIS B 2 57 ? 19.681 -36.130 -26.993 1.00 55.72 55 HIS B N 1
ATOM 1818 C CA . HIS B 2 57 ? 19.648 -35.811 -25.570 1.00 56.12 55 HIS B CA 1
ATOM 1819 C C . HIS B 2 57 ? 21.047 -35.612 -24.992 1.00 56.65 55 HIS B C 1
ATOM 1820 O O . HIS B 2 57 ? 21.351 -34.576 -24.408 1.00 56.87 55 HIS B O 1
ATOM 1827 N N . MET B 2 58 ? 21.897 -36.611 -25.160 1.00 56.29 56 MET B N 1
ATOM 1828 C CA . MET B 2 58 ? 23.217 -36.595 -24.546 1.00 57.22 56 MET B CA 1
ATOM 1829 C C . MET B 2 58 ? 24.073 -35.422 -25.020 1.00 57.11 56 MET B C 1
ATOM 1830 O O . MET B 2 58 ? 24.633 -34.684 -24.210 1.00 58.03 56 MET B O 1
ATOM 1835 N N . ALA B 2 59 ? 24.169 -35.253 -26.333 1.00 53.89 57 ALA B N 1
ATOM 1836 C CA . ALA B 2 59 ? 24.960 -34.170 -26.901 1.00 54.32 57 ALA B CA 1
ATOM 1837 C C . ALA B 2 59 ? 24.389 -32.805 -26.512 1.00 54.37 57 ALA B C 1
ATOM 1838 O O . ALA B 2 59 ? 25.137 -31.841 -26.314 1.00 55.51 57 ALA B O 1
ATOM 1840 N N . ALA B 2 60 ? 23.065 -32.730 -26.393 1.00 53.13 58 ALA B N 1
ATOM 1841 C CA . ALA B 2 60 ? 22.402 -31.465 -26.115 1.00 53.22 58 ALA B CA 1
ATOM 1842 C C . ALA B 2 60 ? 22.629 -31.018 -24.675 1.00 54.17 58 ALA B C 1
ATOM 1843 O O . ALA B 2 60 ? 22.863 -29.837 -24.403 1.00 55.15 58 ALA B O 1
ATOM 1845 N N . ALA B 2 61 ? 22.560 -31.974 -23.758 1.00 51.49 59 ALA B N 1
ATOM 1846 C CA . ALA B 2 61 ? 22.733 -31.701 -22.344 1.00 52.82 59 ALA B CA 1
ATOM 1847 C C . ALA B 2 61 ? 24.163 -31.244 -22.060 1.00 54.46 59 ALA B C 1
ATOM 1848 O O . ALA B 2 61 ? 24.419 -30.499 -21.110 1.00 56.03 59 ALA B O 1
ATOM 1850 N N . ASN B 2 62 ? 25.090 -31.683 -22.907 1.00 64.82 60 ASN B N 1
ATOM 1851 C CA . ASN B 2 62 ? 26.506 -31.407 -22.706 1.00 66.68 60 ASN B CA 1
ATOM 1852 C C . ASN B 2 62 ? 27.083 -30.275 -23.560 1.00 67.45 60 ASN B C 1
ATOM 1853 O O . ASN B 2 62 ? 28.289 -30.020 -23.527 1.00 69.34 60 ASN B O 1
ATOM 1858 N N . GLY B 2 63 ? 26.222 -29.614 -24.328 1.00 72.26 61 GLY B N 1
ATOM 1859 C CA . GLY B 2 63 ? 26.595 -28.412 -25.052 1.00 73.52 61 GLY B CA 1
ATOM 1860 C C . GLY B 2 63 ? 27.570 -28.603 -26.198 1.00 74.19 61 GLY B C 1
ATOM 1861 O O . GLY B 2 63 ? 28.210 -27.643 -26.628 1.00 76.20 61 GLY B O 1
ATOM 1862 N N . HIS B 2 64 ? 27.676 -29.837 -26.691 1.00 60.17 62 HIS B N 1
ATOM 1863 C CA . HIS B 2 64 ? 28.539 -30.179 -27.816 1.00 60.77 62 HIS B CA 1
ATOM 1864 C C . HIS B 2 64 ? 27.879 -29.827 -29.139 1.00 60.24 62 HIS B C 1
ATOM 1865 O O . HIS B 2 64 ? 27.374 -30.707 -29.855 1.00 58.83 62 HIS B O 1
ATOM 1872 N N . ILE B 2 65 ? 27.911 -28.540 -29.466 1.00 62.72 63 ILE B N 1
ATOM 1873 C CA . ILE B 2 65 ? 27.215 -28.004 -30.630 1.00 62.83 63 ILE B CA 1
ATOM 1874 C C . ILE B 2 65 ? 27.565 -28.694 -31.969 1.00 63.01 63 ILE B C 1
ATOM 1875 O O . ILE B 2 65 ? 26.685 -28.911 -32.805 1.00 62.19 63 ILE B O 1
ATOM 1880 N N . GLU B 2 66 ? 28.831 -29.059 -32.166 1.00 59.88 64 GLU B N 1
ATOM 1881 C CA . GLU B 2 66 ? 29.239 -29.657 -33.435 1.00 60.48 64 GLU B CA 1
ATOM 1882 C C . GLU B 2 66 ? 28.702 -31.076 -33.567 1.00 58.17 64 GLU B C 1
ATOM 1883 O O . GLU B 2 66 ? 28.260 -31.500 -34.635 1.00 58.06 64 GLU B O 1
ATOM 1889 N N . THR B 2 67 ? 28.732 -31.803 -32.462 1.00 56.79 65 THR B N 1
ATOM 1890 C CA . THR B 2 67 ? 28.145 -33.126 -32.410 1.00 55.01 65 THR B CA 1
ATOM 1891 C C . THR B 2 67 ? 26.631 -33.031 -32.629 1.00 53.68 65 THR B C 1
ATOM 1892 O O . THR B 2 67 ? 26.054 -33.816 -33.383 1.00 53.19 65 THR B O 1
ATOM 1896 N N . VAL B 2 68 ? 25.999 -32.059 -31.967 1.00 53.42 66 VAL B N 1
ATOM 1897 C CA . VAL B 2 68 ? 24.553 -31.850 -32.090 1.00 52.42 66 VAL B CA 1
ATOM 1898 C C . VAL B 2 68 ? 24.131 -31.555 -33.529 1.00 53.27 66 VAL B C 1
ATOM 1899 O O . VAL B 2 68 ? 23.177 -32.135 -34.039 1.00 52.69 66 VAL B O 1
ATOM 1903 N N . ARG B 2 69 ? 24.843 -30.642 -34.174 1.00 69.36 67 ARG B N 1
ATOM 1904 C CA . ARG B 2 69 ? 24.543 -30.284 -35.551 1.00 70.85 67 ARG B CA 1
ATOM 1905 C C . ARG B 2 69 ? 24.733 -31.481 -36.482 1.00 70.96 67 ARG B C 1
ATOM 1906 O O . ARG B 2 69 ? 23.943 -31.690 -37.400 1.00 71.45 67 ARG B O 1
ATOM 1914 N N . TYR B 2 70 ? 25.768 -32.275 -36.231 1.00 73.33 68 TYR B N 1
ATOM 1915 C CA . TYR B 2 70 ? 26.006 -33.463 -37.038 1.00 73.58 68 TYR B CA 1
ATOM 1916 C C . TYR B 2 70 ? 24.858 -34.456 -36.917 1.00 72.14 68 TYR B C 1
ATOM 1917 O O . TYR B 2 70 ? 24.344 -34.955 -37.914 1.00 72.93 68 TYR B O 1
ATOM 1926 N N . ILE B 2 71 ? 24.483 -34.758 -35.686 1.00 65.82 69 ILE B N 1
ATOM 1927 C CA . ILE B 2 71 ? 23.385 -35.670 -35.434 1.00 64.87 69 ILE B CA 1
ATOM 1928 C C . ILE B 2 71 ? 22.141 -35.210 -36.188 1.00 65.36 69 ILE B C 1
ATOM 1929 O O . ILE B 2 71 ? 21.460 -36.005 -36.831 1.00 65.92 69 ILE B O 1
ATOM 1934 N N . LEU B 2 72 ? 21.865 -33.915 -36.135 1.00 73.42 70 LEU B N 1
ATOM 1935 C CA . LEU B 2 72 ? 20.677 -33.381 -36.778 1.00 74.13 70 LEU B CA 1
ATOM 1936 C C . LEU B 2 72 ? 20.777 -33.437 -38.299 1.00 76.25 70 LEU B C 1
ATOM 1937 O O . LEU B 2 72 ? 19.823 -33.822 -38.970 1.00 77.09 70 LEU B O 1
ATOM 1942 N N . GLU B 2 73 ? 21.929 -33.053 -38.837 1.00 69.54 71 GLU B N 1
ATOM 1943 C CA . GLU B 2 73 ? 22.146 -33.092 -40.281 1.00 72.02 71 GLU B CA 1
ATOM 1944 C C . GLU B 2 73 ? 21.955 -34.510 -40.836 1.00 72.28 71 GLU B C 1
ATOM 1945 O O . GLU B 2 73 ? 21.217 -34.725 -41.803 1.00 73.98 71 GLU B O 1
ATOM 1951 N N . THR B 2 74 ? 22.619 -35.468 -40.198 1.00 67.90 72 THR B N 1
ATOM 1952 C CA . THR B 2 74 ? 22.529 -36.872 -40.562 1.00 68.27 72 THR B CA 1
ATOM 1953 C C . THR B 2 74 ? 21.099 -37.418 -40.515 1.00 68.20 72 THR B C 1
ATOM 1954 O O . THR B 2 74 ? 20.639 -38.067 -41.448 1.00 70.02 72 THR B O 1
ATOM 1958 N N . VAL B 2 75 ? 20.390 -37.160 -39.432 1.00 65.80 73 VAL B N 1
ATOM 1959 C CA . VAL B 2 75 ? 19.021 -37.651 -39.318 1.00 66.03 73 VAL B CA 1
ATOM 1960 C C . VAL B 2 75 ? 18.124 -37.054 -40.409 1.00 68.03 73 VAL B C 1
ATOM 1961 O O . VAL B 2 75 ? 17.319 -37.760 -41.022 1.00 69.71 73 VAL B O 1
ATOM 1965 N N . SER B 2 76 ? 18.294 -35.755 -40.653 1.00 94.08 74 SER B N 1
ATOM 1966 C CA . SER B 2 76 ? 17.524 -35.021 -41.655 1.00 96.31 74 SER B CA 1
ATOM 1967 C C . SER B 2 76 ? 17.760 -35.577 -43.050 1.00 99.16 74 SER B C 1
ATOM 1968 O O . SER B 2 76 ? 16.824 -35.762 -43.827 1.00 101.36 74 SER B O 1
ATOM 1971 N N . ARG B 2 77 ? 19.024 -35.850 -43.350 1.00 84.60 75 ARG B N 1
ATOM 1972 C CA . ARG B 2 77 ? 19.429 -36.363 -44.654 1.00 87.47 75 ARG B CA 1
ATOM 1973 C C . ARG B 2 77 ? 18.948 -37.794 -44.898 1.00 88.27 75 ARG B C 1
ATOM 1974 O O . ARG B 2 77 ? 18.576 -38.147 -46.015 1.00 91.29 75 ARG B O 1
ATOM 1982 N N . ALA B 2 78 ? 18.936 -38.602 -43.841 1.00 79.96 76 ALA B N 1
ATOM 1983 C CA . ALA B 2 78 ? 18.693 -40.037 -43.961 1.00 81.02 76 ALA B CA 1
ATOM 1984 C C . ALA B 2 78 ? 17.254 -40.480 -43.684 1.00 81.53 76 ALA B C 1
ATOM 1985 O O . ALA B 2 78 ? 16.915 -41.644 -43.879 1.00 82.95 76 ALA B O 1
ATOM 1987 N N . ASN B 2 79 ? 16.410 -39.566 -43.229 1.00 77.67 77 ASN B N 1
ATOM 1988 C CA . ASN B 2 79 ? 15.036 -39.924 -42.875 1.00 78.29 77 ASN B CA 1
ATOM 1989 C C . ASN B 2 79 ? 13.978 -39.009 -43.512 1.00 80.10 77 ASN B C 1
ATOM 1990 O O . ASN B 2 79 ? 14.303 -37.989 -44.126 1.00 80.58 77 ASN B O 1
ATOM 1995 N N . SER B 2 80 ? 12.714 -39.392 -43.377 1.00 104.68 78 SER B N 1
ATOM 1996 C CA . SER B 2 80 ? 11.624 -38.581 -43.896 1.00 106.64 78 SER B CA 1
ATOM 1997 C C . SER B 2 80 ? 11.474 -37.338 -43.027 1.00 104.09 78 SER B C 1
ATOM 1998 O O . SER B 2 80 ? 12.000 -37.285 -41.917 1.00 101.03 78 SER B O 1
ATOM 2001 N N . ALA B 2 81 ? 10.763 -36.336 -43.535 1.00 96.13 79 ALA B N 1
ATOM 2002 C CA . ALA B 2 81 ? 10.575 -35.091 -42.803 1.00 94.06 79 ALA B CA 1
ATOM 2003 C C . ALA B 2 81 ? 9.769 -35.328 -41.522 1.00 92.45 79 ALA B C 1
ATOM 2004 O O . ALA B 2 81 ? 9.984 -34.669 -40.496 1.00 89.69 79 ALA B O 1
ATOM 2006 N N . GLU B 2 82 ? 8.840 -36.279 -41.597 1.00 113.47 80 GLU B N 1
ATOM 2007 C CA . GLU B 2 82 ? 8.020 -36.664 -40.455 1.00 112.67 80 GLU B CA 1
ATOM 2008 C C . GLU B 2 82 ? 8.877 -37.350 -39.403 1.00 109.83 80 GLU B C 1
ATOM 2009 O O . GLU B 2 82 ? 8.720 -37.118 -38.206 1.00 107.75 80 GLU B O 1
ATOM 2015 N N . ASP B 2 83 ? 9.791 -38.195 -39.863 1.00 98.52 81 ASP B N 1
ATOM 2016 C CA . ASP B 2 83 ? 10.679 -38.920 -38.965 1.00 96.24 81 ASP B CA 1
ATOM 2017 C C . ASP B 2 83 ? 11.656 -37.991 -38.253 1.00 93.05 81 ASP B C 1
ATOM 2018 O O . ASP B 2 83 ? 12.041 -38.251 -37.116 1.00 90.96 81 ASP B O 1
ATOM 2023 N N . LEU B 2 84 ? 12.045 -36.909 -38.925 1.00 79.83 82 LEU B N 1
ATOM 2024 C CA . LEU B 2 84 ? 12.922 -35.894 -38.339 1.00 77.27 82 LEU B CA 1
ATOM 2025 C C . LEU B 2 84 ? 12.222 -35.101 -37.233 1.00 75.68 82 LEU B C 1
ATOM 2026 O O . LEU B 2 84 ? 12.809 -34.816 -36.194 1.00 73.31 82 LEU B O 1
ATOM 2031 N N . LYS B 2 85 ? 10.969 -34.734 -37.468 1.00 82.06 83 LYS B N 1
ATOM 2032 C CA . LYS B 2 85 ? 10.204 -33.994 -36.475 1.00 80.94 83 LYS B CA 1
ATOM 2033 C C . LYS B 2 85 ? 9.999 -34.858 -35.230 1.00 79.84 83 LYS B C 1
ATOM 2034 O O . LYS B 2 85 ? 10.160 -34.390 -34.102 1.00 77.78 83 LYS B O 1
ATOM 2040 N N . ALA B 2 86 ? 9.664 -36.127 -35.442 1.00 84.75 84 ALA B N 1
ATOM 2041 C CA . ALA B 2 86 ? 9.414 -37.046 -34.334 1.00 84.31 84 ALA B CA 1
ATOM 2042 C C . ALA B 2 86 ? 10.682 -37.332 -33.543 1.00 81.90 84 ALA B C 1
ATOM 2043 O O . ALA B 2 86 ? 10.622 -37.737 -32.381 1.00 81.02 84 ALA B O 1
ATOM 2045 N N . PHE B 2 87 ? 11.832 -37.117 -34.174 1.00 65.82 85 PHE B N 1
ATOM 2046 C CA . PHE B 2 87 ? 13.106 -37.356 -33.508 1.00 63.88 85 PHE B CA 1
ATOM 2047 C C . PHE B 2 87 ? 13.556 -36.182 -32.635 1.00 61.64 85 PHE B C 1
ATOM 2048 O O . PHE B 2 87 ? 13.968 -36.373 -31.489 1.00 60.26 85 PHE B O 1
ATOM 2056 N N . VAL B 2 88 ? 13.496 -34.975 -33.189 1.00 75.35 86 VAL B N 1
ATOM 2057 C CA . VAL B 2 88 ? 13.914 -33.788 -32.461 1.00 73.52 86 VAL B CA 1
ATOM 2058 C C . VAL B 2 88 ? 13.088 -33.632 -31.186 1.00 72.74 86 VAL B C 1
ATOM 2059 O O . VAL B 2 88 ? 13.600 -33.242 -30.132 1.00 71.14 86 VAL B O 1
ATOM 2063 N N . ASN B 2 89 ? 11.812 -33.979 -31.285 1.00 59.49 87 ASN B N 1
ATOM 2064 C CA . ASN B 2 89 ? 10.887 -33.802 -30.186 1.00 59.28 87 ASN B CA 1
ATOM 2065 C C . ASN B 2 89 ? 10.664 -35.103 -29.438 1.00 59.84 87 ASN B C 1
ATOM 2066 O O . ASN B 2 89 ? 9.684 -35.236 -28.716 1.00 60.57 87 ASN B O 1
ATOM 2071 N N . GLU B 2 90 ? 11.564 -36.067 -29.622 1.00 63.26 88 GLU B N 1
ATOM 2072 C CA . GLU B 2 90 ? 11.441 -37.362 -28.955 1.00 64.02 88 GLU B CA 1
ATOM 2073 C C . GLU B 2 90 ? 11.648 -37.184 -27.450 1.00 62.73 88 GLU B C 1
ATOM 2074 O O . GLU B 2 90 ? 12.526 -36.426 -27.015 1.00 60.96 88 GLU B O 1
ATOM 2080 N N . VAL B 2 91 ? 10.816 -37.867 -26.667 1.00 60.59 89 VAL B N 1
ATOM 2081 C CA . VAL B 2 91 ? 10.843 -37.768 -25.208 1.00 59.95 89 VAL B CA 1
ATOM 2082 C C . VAL B 2 91 ? 11.282 -39.089 -24.574 1.00 60.74 89 VAL B C 1
ATOM 2083 O O . VAL B 2 91 ? 10.978 -40.171 -25.091 1.00 62.45 89 VAL B O 1
ATOM 2087 N N . ASN B 2 92 ? 12.004 -39.008 -23.461 1.00 59.62 90 ASN B N 1
ATOM 2088 C CA . ASN B 2 92 ? 12.406 -40.221 -22.746 1.00 60.63 90 ASN B CA 1
ATOM 2089 C C . ASN B 2 92 ? 11.298 -40.698 -21.805 1.00 62.55 90 ASN B C 1
ATOM 2090 O O . ASN B 2 92 ? 10.194 -40.165 -21.850 1.00 63.19 90 ASN B O 1
ATOM 2095 N N . LYS B 2 93 ? 11.581 -41.692 -20.963 1.00 83.02 91 LYS B N 1
ATOM 2096 C C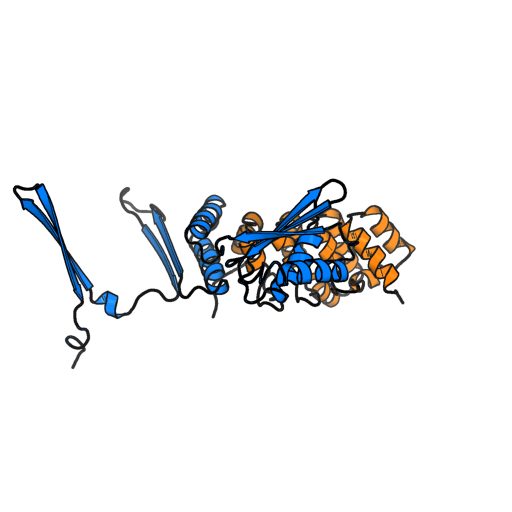A . LYS B 2 93 ? 10.553 -42.248 -20.075 1.00 85.35 91 LYS B CA 1
ATOM 2097 C C . LYS B 2 93 ? 9.962 -41.183 -19.146 1.00 84.98 91 LYS B C 1
ATOM 2098 O O . LYS B 2 93 ? 8.816 -41.292 -18.698 1.00 86.92 91 LYS B O 1
ATOM 2104 N N . THR B 2 94 ? 10.755 -40.152 -18.875 1.00 67.22 92 THR B N 1
ATOM 2105 C CA . THR B 2 94 ? 10.365 -39.085 -17.966 1.00 66.73 92 THR B CA 1
ATOM 2106 C C . THR B 2 94 ? 9.641 -37.970 -18.739 1.00 65.82 92 THR B C 1
ATOM 2107 O O . THR B 2 94 ? 9.126 -37.013 -18.151 1.00 65.56 92 THR B O 1
ATOM 2111 N N . GLY B 2 95 ? 9.593 -38.116 -20.062 1.00 70.26 93 GLY B N 1
ATOM 2112 C CA . GLY B 2 95 ? 8.849 -37.209 -20.919 1.00 69.95 93 GLY B CA 1
ATOM 2113 C C . GLY B 2 95 ? 9.626 -35.983 -21.364 1.00 67.55 93 GLY B C 1
ATOM 2114 O O . GLY B 2 95 ? 9.039 -34.988 -21.792 1.00 67.23 93 GLY B O 1
ATOM 2115 N N . ASN B 2 96 ? 10.951 -36.056 -21.271 1.00 59.58 94 ASN B N 1
ATOM 2116 C CA . ASN B 2 96 ? 11.805 -34.918 -21.598 1.00 57.62 94 ASN B CA 1
ATOM 2117 C C . ASN B 2 96 ? 12.379 -34.970 -23.016 1.00 57.16 94 ASN B C 1
ATOM 2118 O O . ASN B 2 96 ? 12.830 -36.015 -23.483 1.00 57.73 94 ASN B O 1
ATOM 2123 N N . THR B 2 97 ? 12.346 -33.828 -23.695 1.00 55.25 95 THR B N 1
ATOM 2124 C CA . THR B 2 97 ? 12.990 -33.692 -24.989 1.00 54.95 95 THR B CA 1
ATOM 2125 C C . THR B 2 97 ? 14.448 -33.353 -24.754 1.00 53.66 95 THR B C 1
ATOM 2126 O O . THR B 2 97 ? 14.836 -33.022 -23.631 1.00 52.98 95 THR B O 1
ATOM 2130 N N . ALA B 2 98 ? 15.253 -33.427 -25.808 1.00 61.23 96 ALA B N 1
ATOM 2131 C CA . ALA B 2 98 ? 16.625 -32.949 -25.727 1.00 60.35 96 ALA B CA 1
ATOM 2132 C C . ALA B 2 98 ? 16.626 -31.469 -25.327 1.00 59.49 96 ALA B C 1
ATOM 2133 O O . ALA B 2 98 ? 17.496 -31.009 -24.579 1.00 58.86 96 ALA B O 1
ATOM 2135 N N . LEU B 2 99 ? 15.631 -30.738 -25.822 1.00 52.80 97 LEU B N 1
ATOM 2136 C CA . LEU B 2 99 ? 15.508 -29.327 -25.534 1.00 52.19 97 LEU B CA 1
ATOM 2137 C C . LEU B 2 99 ? 15.402 -29.093 -24.036 1.00 51.60 97 LEU B C 1
ATOM 2138 O O . LEU B 2 99 ? 16.064 -28.197 -23.498 1.00 50.99 97 LEU B O 1
ATOM 2143 N N . HIS B 2 100 ? 14.571 -29.897 -23.365 1.00 51.49 98 HIS B N 1
ATOM 2144 C CA . HIS B 2 100 ? 14.412 -29.819 -21.910 1.00 51.35 98 HIS B CA 1
ATOM 2145 C C . HIS B 2 100 ? 15.761 -29.874 -21.213 1.00 50.88 98 HIS B C 1
ATOM 2146 O O . HIS B 2 100 ? 16.049 -29.061 -20.344 1.00 50.53 98 HIS B O 1
ATOM 2153 N N . TRP B 2 101 ? 16.582 -30.844 -21.594 1.00 50.15 99 TRP B N 1
ATOM 2154 C CA . TRP B 2 101 ? 17.884 -31.024 -20.973 1.00 50.09 99 TRP B CA 1
ATOM 2155 C C . TRP B 2 101 ? 18.840 -29.878 -21.282 1.00 49.58 99 TRP B C 1
ATOM 2156 O O . TRP B 2 101 ? 19.589 -29.421 -20.410 1.00 49.61 99 TRP B O 1
ATOM 2167 N N . ALA B 2 102 ? 18.821 -29.431 -22.535 1.00 54.05 100 ALA B N 1
ATOM 2168 C CA . ALA B 2 102 ? 19.651 -28.309 -22.958 1.00 53.93 100 ALA B CA 1
ATOM 2169 C C . ALA B 2 102 ? 19.268 -27.047 -22.182 1.00 53.56 100 ALA B C 1
ATOM 2170 O O . ALA B 2 102 ? 20.125 -26.228 -21.854 1.00 53.67 100 ALA B O 1
ATOM 2172 N N . SER B 2 103 ? 17.981 -26.901 -21.875 1.00 48.72 101 SER B N 1
ATOM 2173 C CA . SER B 2 103 ? 17.511 -25.715 -21.161 1.00 48.48 101 SER B CA 1
ATOM 2174 C C . SER B 2 103 ? 17.866 -25.788 -19.687 1.00 48.61 101 SER B C 1
ATOM 2175 O O . SER B 2 103 ? 18.279 -24.800 -19.101 1.00 48.65 101 SER B O 1
ATOM 2178 N N . LEU B 2 104 ? 17.712 -26.968 -19.097 1.00 49.42 102 LEU B N 1
ATOM 2179 C CA . LEU B 2 104 ? 18.134 -27.196 -17.725 1.00 49.95 102 LEU B CA 1
ATOM 2180 C C . LEU B 2 104 ? 19.623 -26.871 -17.546 1.00 50.23 102 LEU B C 1
ATOM 2181 O O . LEU B 2 104 ? 20.027 -26.245 -16.566 1.00 50.70 102 LEU B O 1
ATOM 2186 N N . ASN B 2 105 ? 20.438 -27.281 -18.508 1.00 58.87 103 ASN B N 1
ATOM 2187 C CA . ASN B 2 105 ? 21.872 -27.060 -18.405 1.00 59.51 103 ASN B CA 1
ATOM 2188 C C . ASN B 2 105 ? 22.333 -25.751 -19.026 1.00 59.48 103 ASN B C 1
ATOM 2189 O O . ASN B 2 105 ? 23.530 -25.482 -19.103 1.00 60.29 103 ASN B O 1
ATOM 2194 N N . GLY B 2 106 ? 21.377 -24.940 -19.467 1.00 54.38 104 GLY B N 1
ATOM 2195 C CA . GLY B 2 106 ? 21.665 -23.605 -19.962 1.00 54.55 104 GLY B CA 1
ATOM 2196 C C . GLY B 2 106 ? 22.590 -23.532 -21.158 1.00 55.11 104 GLY B C 1
ATOM 2197 O O . GLY B 2 106 ? 23.423 -22.632 -21.251 1.00 55.95 104 GLY B O 1
ATOM 2198 N N . LYS B 2 107 ? 22.441 -24.477 -22.079 1.00 53.79 105 LYS B N 1
ATOM 2199 C CA . LYS B 2 107 ? 23.259 -24.521 -23.280 1.00 54.54 105 LYS B CA 1
ATOM 2200 C C . LYS B 2 107 ? 22.601 -23.734 -24.409 1.00 54.57 105 LYS B C 1
ATOM 2201 O O . LYS B 2 107 ? 21.840 -24.299 -25.203 1.00 54.31 105 LYS B O 1
ATOM 2207 N N . LEU B 2 108 ? 22.909 -22.438 -24.485 1.00 51.62 106 LEU B N 1
ATOM 2208 C CA . LEU B 2 108 ? 22.262 -21.534 -25.439 1.00 51.93 106 LEU B CA 1
ATOM 2209 C C . LEU B 2 108 ? 22.452 -21.866 -26.927 1.00 52.83 106 LEU B C 1
ATOM 2210 O O . LEU B 2 108 ? 21.495 -21.811 -27.699 1.00 52.82 106 LEU B O 1
ATOM 2215 N N . ASP B 2 109 ? 23.678 -22.197 -27.328 1.00 62.27 107 ASP B N 1
ATOM 2216 C CA . ASP B 2 109 ? 23.981 -22.489 -28.730 1.00 63.48 107 ASP B CA 1
ATOM 2217 C C . ASP B 2 109 ? 23.159 -23.672 -29.257 1.00 62.84 107 ASP B C 1
ATOM 2218 O O . ASP B 2 109 ? 22.627 -23.641 -30.374 1.00 63.58 107 ASP B O 1
ATOM 2223 N N . VAL B 2 110 ? 23.058 -24.710 -28.436 1.00 55.96 108 VAL B N 1
ATOM 2224 C CA . VAL B 2 110 ? 22.271 -25.886 -28.769 1.00 55.51 108 VAL B CA 1
ATOM 2225 C C . VAL B 2 110 ? 20.805 -25.513 -28.933 1.00 55.07 108 VAL B C 1
ATOM 2226 O O . VAL B 2 110 ? 20.137 -25.962 -29.871 1.00 55.64 108 VAL B O 1
ATOM 2230 N N . VAL B 2 111 ? 20.319 -24.679 -28.015 1.00 52.18 109 VAL B N 1
ATOM 2231 C CA . VAL B 2 111 ? 18.919 -24.276 -27.995 1.00 51.86 109 VAL B CA 1
ATOM 2232 C C . VAL B 2 111 ? 18.532 -23.475 -29.231 1.00 53.01 109 VAL B C 1
ATOM 2233 O O . VAL B 2 111 ? 17.494 -23.736 -29.849 1.00 53.47 109 VAL B O 1
ATOM 2237 N N . LYS B 2 112 ? 19.366 -22.511 -29.604 1.00 64.45 110 LYS B N 1
ATOM 2238 C CA . LYS B 2 112 ? 19.127 -21.758 -30.829 1.00 65.96 110 LYS B CA 1
ATOM 2239 C C . LYS B 2 112 ? 19.162 -22.683 -32.052 1.00 67.09 110 LYS B C 1
ATOM 2240 O O . LYS B 2 112 ? 18.363 -22.539 -32.972 1.00 68.22 110 LYS B O 1
ATOM 2246 N N . LEU B 2 113 ? 20.079 -23.641 -32.054 1.00 57.38 111 LEU B N 1
ATOM 2247 C CA . LEU B 2 113 ? 20.148 -24.591 -33.149 1.00 58.51 111 LEU B CA 1
ATOM 2248 C C . LEU B 2 113 ? 18.868 -25.420 -33.226 1.00 58.19 111 LEU B C 1
ATOM 2249 O O . LEU B 2 113 ? 18.278 -25.557 -34.293 1.00 59.62 111 LEU B O 1
ATOM 2254 N N . LEU B 2 114 ? 18.434 -25.958 -32.090 1.00 61.91 112 LEU B N 1
ATOM 2255 C CA . LEU B 2 114 ? 17.226 -26.781 -32.036 1.00 61.84 112 LEU B CA 1
ATOM 2256 C C . LEU B 2 114 ? 15.961 -26.032 -32.448 1.00 62.62 112 LEU B C 1
ATOM 2257 O O . LEU B 2 114 ? 15.081 -26.591 -33.103 1.00 63.74 112 LEU B O 1
ATOM 2262 N N . CYS B 2 115 ? 15.867 -24.766 -32.068 1.00 70.02 113 CYS B N 1
ATOM 2263 C CA . CYS B 2 115 ? 14.627 -24.026 -32.262 1.00 70.71 113 CYS B CA 1
ATOM 2264 C C . CYS B 2 115 ? 14.581 -23.209 -33.550 1.00 72.64 113 CYS B C 1
ATOM 2265 O O . CYS B 2 115 ? 13.517 -23.059 -34.145 1.00 73.98 113 CYS B O 1
ATOM 2268 N N . ASP B 2 116 ? 15.729 -22.688 -33.979 1.00 63.65 114 ASP B N 1
ATOM 2269 C CA . ASP B 2 116 ? 15.790 -21.829 -35.162 1.00 65.79 114 ASP B CA 1
ATOM 2270 C C . ASP B 2 116 ? 15.852 -22.634 -36.457 1.00 67.70 114 ASP B C 1
ATOM 2271 O O . ASP B 2 116 ? 15.061 -22.412 -37.373 1.00 69.66 114 ASP B O 1
ATOM 2276 N N . GLU B 2 117 ? 16.798 -23.568 -36.527 1.00 69.53 115 GLU B N 1
ATOM 2277 C CA . GLU B 2 117 ? 17.011 -24.353 -37.736 1.00 71.45 115 GLU B CA 1
ATOM 2278 C C . GLU B 2 117 ? 16.129 -25.606 -37.810 1.00 71.46 115 GLU B C 1
ATOM 2279 O O . GLU B 2 117 ? 15.618 -25.951 -38.875 1.00 73.59 115 GLU B O 1
ATOM 2285 N N . TYR B 2 118 ? 15.929 -26.273 -36.679 1.00 65.43 116 TYR B N 1
ATOM 2286 C CA . TYR B 2 118 ? 15.210 -27.549 -36.677 1.00 65.61 116 TYR B CA 1
ATOM 2287 C C . TYR B 2 118 ? 13.850 -27.541 -35.971 1.00 65.13 116 TYR B C 1
ATOM 2288 O O . TYR B 2 118 ? 13.246 -28.596 -35.772 1.00 65.29 116 TYR B O 1
ATOM 2297 N N . GLU B 2 119 ? 13.385 -26.345 -35.614 1.00 79.89 117 GLU B N 1
ATOM 2298 C CA . GLU B 2 119 ? 12.019 -26.113 -35.139 1.00 80.04 117 GLU B CA 1
ATOM 2299 C C . GLU B 2 119 ? 11.543 -27.076 -34.059 1.00 78.84 117 GLU B C 1
ATOM 2300 O O . GLU B 2 119 ? 10.535 -27.774 -34.235 1.00 80.11 117 GLU B O 1
ATOM 2306 N N . ALA B 2 120 ? 12.279 -27.098 -32.948 1.00 75.14 118 ALA B N 1
ATOM 2307 C CA . ALA B 2 120 ? 11.915 -27.884 -31.778 1.00 74.08 118 ALA B CA 1
ATOM 2308 C C . ALA B 2 120 ? 10.777 -27.205 -31.027 1.00 74.00 118 ALA B C 1
ATOM 2309 O O . ALA B 2 120 ? 10.690 -25.972 -30.985 1.00 73.79 118 ALA B O 1
ATOM 2311 N N . ASP B 2 121 ? 9.907 -28.023 -30.438 1.00 65.70 119 ASP B N 1
ATOM 2312 C CA . ASP B 2 121 ? 8.792 -27.529 -29.646 1.00 65.90 119 ASP B CA 1
ATOM 2313 C C . ASP B 2 121 ? 9.242 -27.366 -28.192 1.00 64.03 119 ASP B C 1
ATOM 2314 O O . ASP B 2 121 ? 9.600 -28.347 -27.540 1.00 63.52 119 ASP B O 1
ATOM 2319 N N . PRO B 2 122 ? 9.242 -26.120 -27.686 1.00 62.07 120 PRO B N 1
ATOM 2320 C CA . PRO B 2 122 ? 9.602 -25.848 -26.291 1.00 60.63 120 PRO B CA 1
ATOM 2321 C C . PRO B 2 122 ? 8.374 -25.887 -25.385 1.00 61.30 120 PRO B C 1
ATOM 2322 O O . PRO B 2 122 ? 8.457 -25.518 -24.210 1.00 60.49 120 PRO B O 1
ATOM 2326 N N . PHE B 2 123 ? 7.245 -26.330 -25.935 1.00 59.57 121 PHE B N 1
ATOM 2327 C CA . PHE B 2 123 ? 6.001 -26.391 -25.178 1.00 60.74 121 PHE B CA 1
ATOM 2328 C C . PHE B 2 123 ? 5.625 -27.809 -24.779 1.00 61.78 121 PHE B C 1
ATOM 2329 O O . PHE B 2 123 ? 4.638 -28.004 -24.068 1.00 63.04 121 PHE B O 1
ATOM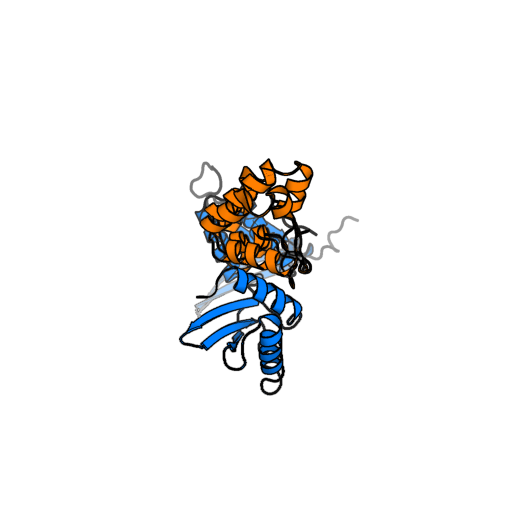 2337 N N . ILE B 2 124 ? 6.409 -28.790 -25.231 1.00 58.08 122 ILE B N 1
ATOM 2338 C CA . ILE B 2 124 ? 6.188 -30.174 -24.838 1.00 59.11 122 ILE B CA 1
ATOM 2339 C C . ILE B 2 124 ? 6.285 -30.244 -23.326 1.00 58.48 122 ILE B C 1
ATOM 2340 O O . ILE B 2 124 ? 7.236 -29.728 -22.737 1.00 56.69 122 ILE B O 1
ATOM 2345 N N . ARG B 2 125 ? 5.291 -30.868 -22.705 1.00 80.43 123 ARG B N 1
ATOM 2346 C CA . ARG B 2 125 ? 5.235 -30.970 -21.257 1.00 80.43 123 ARG B CA 1
ATOM 2347 C C . ARG B 2 125 ? 5.600 -32.364 -20.798 1.00 81.13 123 ARG B C 1
ATOM 2348 O O . ARG B 2 125 ? 5.088 -33.344 -21.331 1.00 82.90 123 ARG B O 1
ATOM 2356 N N . ASN B 2 126 ? 6.481 -32.457 -19.804 1.00 61.52 124 ASN B N 1
ATOM 2357 C CA . ASN B 2 126 ? 6.918 -33.764 -19.282 1.00 62.30 124 ASN B CA 1
ATOM 2358 C C . ASN B 2 126 ? 5.967 -34.410 -18.248 1.00 64.73 124 ASN B C 1
ATOM 2359 O O . ASN B 2 126 ? 4.896 -33.870 -17.949 1.00 65.93 124 ASN B O 1
ATOM 2364 N N . LYS B 2 127 ? 6.375 -35.552 -17.697 1.00 64.03 125 LYS B N 1
ATOM 2365 C CA . LYS B 2 127 ? 5.553 -36.287 -16.729 1.00 66.74 125 LYS B CA 1
ATOM 2366 C C . LYS B 2 127 ? 5.204 -35.460 -15.486 1.00 67.02 125 LYS B C 1
ATOM 2367 O O . LYS B 2 127 ? 4.256 -35.784 -14.757 1.00 69.57 125 LYS B O 1
ATOM 2373 N N . PHE B 2 128 ? 5.967 -34.394 -15.253 1.00 68.18 126 PHE B N 1
ATOM 2374 C CA . PHE B 2 128 ? 5.736 -33.516 -14.104 1.00 68.34 126 PHE B CA 1
ATOM 2375 C C . PHE B 2 128 ? 4.993 -32.241 -14.499 1.00 67.72 126 PHE B C 1
ATOM 2376 O O . PHE B 2 128 ? 4.678 -31.411 -13.650 1.00 67.95 126 PHE B O 1
ATOM 2384 N N . GLY B 2 129 ? 4.728 -32.089 -15.793 1.00 78.25 127 GLY B N 1
ATOM 2385 C CA . GLY B 2 129 ? 3.930 -30.982 -16.291 1.00 78.12 127 GLY B CA 1
ATOM 2386 C C . GLY B 2 129 ? 4.724 -29.788 -16.767 1.00 75.50 127 GLY B C 1
ATOM 2387 O O . GLY B 2 129 ? 4.150 -28.753 -17.073 1.00 75.36 127 GLY B O 1
ATOM 2388 N N . HIS B 2 130 ? 6.044 -29.930 -16.837 1.00 59.06 128 HIS B N 1
ATOM 2389 C CA . HIS B 2 130 ? 6.922 -28.813 -17.184 1.00 56.87 128 HIS B CA 1
ATOM 2390 C C . HIS B 2 130 ? 7.410 -28.843 -18.632 1.00 55.87 128 HIS B C 1
ATOM 2391 O O . HIS B 2 130 ? 7.721 -29.911 -19.174 1.00 56.17 128 HIS B O 1
ATOM 2398 N N . ASP B 2 131 ? 7.466 -27.667 -19.256 1.00 54.91 129 ASP B N 1
ATOM 2399 C CA . ASP B 2 131 ? 8.058 -27.531 -20.592 1.00 54.08 129 ASP B CA 1
ATOM 2400 C C . ASP B 2 131 ? 9.444 -26.899 -20.528 1.00 52.35 129 ASP B C 1
ATOM 2401 O O . ASP B 2 131 ? 9.893 -26.481 -19.465 1.00 51.81 129 ASP B O 1
ATOM 2406 N N . ALA B 2 132 ? 10.124 -26.833 -21.664 1.00 51.80 130 ALA B N 1
ATOM 2407 C CA . ALA B 2 132 ? 11.460 -26.250 -21.694 1.00 50.56 130 ALA B CA 1
ATOM 2408 C C . ALA B 2 132 ? 11.489 -24.818 -21.125 1.00 50.03 130 ALA B C 1
ATOM 2409 O O . ALA B 2 132 ? 12.431 -24.449 -20.419 1.00 49.37 130 ALA B O 1
ATOM 2411 N N . ILE B 2 133 ? 10.453 -24.034 -21.421 1.00 50.56 131 ILE B N 1
ATOM 2412 C CA . ILE B 2 133 ? 10.323 -22.677 -20.888 1.00 50.29 131 ILE B CA 1
ATOM 2413 C C . ILE B 2 133 ? 10.438 -22.632 -19.363 1.00 50.13 131 ILE B C 1
ATOM 2414 O O . ILE B 2 133 ? 11.164 -21.813 -18.807 1.00 49.60 131 ILE B O 1
ATOM 2419 N N . PHE B 2 134 ? 9.704 -23.509 -18.689 1.00 50.92 132 PHE B N 1
ATOM 2420 C CA . PHE B 2 134 ? 9.783 -23.614 -17.242 1.00 51.19 132 PHE B CA 1
ATOM 2421 C C . PHE B 2 134 ? 11.186 -24.027 -16.809 1.00 50.53 132 PHE B C 1
ATOM 2422 O O . PHE B 2 134 ? 11.777 -23.386 -15.943 1.00 50.36 132 PHE B O 1
ATOM 2430 N N . GLU B 2 135 ? 11.704 -25.103 -17.412 1.00 56.91 133 GLU B N 1
ATOM 2431 C CA . GLU B 2 135 ? 12.962 -25.713 -16.976 1.00 56.65 133 GLU B CA 1
ATOM 2432 C C . GLU B 2 135 ? 14.103 -24.707 -16.995 1.00 55.92 133 GLU B C 1
ATOM 2433 O O . GLU B 2 135 ? 14.902 -24.648 -16.057 1.00 56.14 133 GLU B O 1
ATOM 2439 N N . ALA B 2 136 ? 14.169 -23.914 -18.061 1.00 50.27 134 ALA B N 1
ATOM 2440 C CA . ALA B 2 136 ? 15.191 -22.884 -18.181 1.00 49.92 134 ALA B CA 1
ATOM 2441 C C . ALA B 2 136 ? 15.140 -21.948 -16.979 1.00 50.19 134 ALA B C 1
ATOM 2442 O O . ALA B 2 136 ? 16.150 -21.721 -16.313 1.00 50.43 134 ALA B O 1
ATOM 2444 N N . GLU B 2 137 ? 13.953 -21.425 -16.694 1.00 49.00 135 GLU B N 1
ATOM 2445 C CA . GLU B 2 137 ? 13.792 -20.444 -15.629 1.00 49.39 135 GLU B CA 1
ATOM 2446 C C . GLU B 2 137 ? 13.992 -21.069 -14.253 1.00 50.11 135 GLU B C 1
ATOM 2447 O O . GLU B 2 137 ? 14.457 -20.418 -13.321 1.00 50.61 135 GLU B O 1
ATOM 2453 N N . ASN B 2 138 ? 13.651 -22.345 -14.136 1.00 51.11 136 ASN B N 1
ATOM 2454 C CA . ASN B 2 138 ? 13.737 -23.026 -12.859 1.00 52.15 136 ASN B CA 1
ATOM 2455 C C . ASN B 2 138 ? 15.182 -23.317 -12.438 1.00 52.37 136 ASN B C 1
ATOM 2456 O O . ASN B 2 138 ? 15.468 -23.485 -11.253 1.00 53.50 136 ASN B O 1
ATOM 2461 N N . SER B 2 139 ? 16.088 -23.358 -13.413 1.00 57.45 137 SER B N 1
ATOM 2462 C CA . SER B 2 139 ? 17.509 -23.576 -13.149 1.00 57.86 137 SER B CA 1
ATOM 2463 C C . SER B 2 139 ? 18.341 -22.296 -13.246 1.00 57.86 137 SER B C 1
ATOM 2464 O O . SER B 2 139 ? 19.575 -22.356 -13.307 1.00 58.31 137 SER B O 1
ATOM 2467 N N . GLY B 2 140 ? 17.668 -21.147 -13.275 1.00 57.19 138 GLY B N 1
ATOM 2468 C CA . GLY B 2 140 ? 18.338 -19.858 -13.315 1.00 57.46 138 GLY B CA 1
ATOM 2469 C C . GLY B 2 140 ? 19.144 -19.595 -14.579 1.00 57.05 138 GLY B C 1
ATOM 2470 O O . GLY B 2 140 ? 20.106 -18.825 -14.571 1.00 57.76 138 GLY B O 1
ATOM 2471 N N . LYS B 2 141 ? 18.749 -20.235 -15.673 1.00 63.80 139 LYS B N 1
ATOM 2472 C CA . LYS B 2 141 ? 19.415 -20.042 -16.954 1.00 63.62 139 LYS B CA 1
ATOM 2473 C C . LYS B 2 141 ? 18.696 -18.942 -17.734 1.00 63.34 139 LYS B C 1
ATOM 2474 O O . LYS B 2 141 ? 17.975 -19.196 -18.702 1.00 62.83 139 LYS B O 1
ATOM 2480 N N . GLU B 2 142 ? 18.915 -17.712 -17.277 1.00 54.90 140 GLU B N 1
ATOM 2481 C CA . GLU B 2 142 ? 18.251 -16.521 -17.788 1.00 54.93 140 GLU B CA 1
ATOM 2482 C C . GLU B 2 142 ? 18.499 -16.210 -19.263 1.00 55.08 140 GLU B C 1
ATOM 2483 O O . GLU B 2 142 ? 17.641 -15.628 -19.920 1.00 55.02 140 GLU B O 1
ATOM 2489 N N . GLU B 2 143 ? 19.662 -16.591 -19.788 1.00 62.56 141 GLU B N 1
ATOM 2490 C CA . GLU B 2 143 ? 19.969 -16.372 -21.204 1.00 63.04 141 GLU B CA 1
ATOM 2491 C C . GLU B 2 143 ? 19.066 -17.203 -22.112 1.00 62.33 141 GLU B C 1
ATOM 2492 O O . GLU B 2 143 ? 18.515 -16.695 -23.087 1.00 62.68 141 GLU B O 1
ATOM 2498 N N . VAL B 2 144 ? 18.918 -18.483 -21.778 1.00 54.10 142 VAL B N 1
ATOM 2499 C CA . VAL B 2 144 ? 18.020 -19.372 -22.499 1.00 53.64 142 VAL B CA 1
ATOM 2500 C C . VAL B 2 144 ? 16.559 -18.935 -22.357 1.00 53.42 142 VAL B C 1
ATOM 2501 O O . VAL B 2 144 ? 15.771 -19.006 -23.310 1.00 53.67 142 VAL B O 1
ATOM 2505 N N . GLU B 2 145 ? 16.203 -18.466 -21.168 1.00 48.96 143 GLU B N 1
ATOM 2506 C CA . GLU B 2 145 ? 14.830 -18.074 -20.907 1.00 48.94 143 GLU B CA 1
ATOM 2507 C C . GLU B 2 145 ? 14.451 -16.815 -21.671 1.00 49.53 143 GLU B C 1
ATOM 2508 O O . GLU B 2 145 ? 13.341 -16.702 -22.195 1.00 49.85 143 GLU B O 1
ATOM 2514 N N . THR B 2 146 ? 15.381 -15.874 -21.752 1.00 57.59 144 THR B N 1
ATOM 2515 C CA . THR B 2 146 ? 15.094 -14.628 -22.439 1.00 58.43 144 THR B CA 1
ATOM 2516 C C . THR B 2 146 ? 14.958 -14.891 -23.933 1.00 59.04 144 THR B C 1
ATOM 2517 O O . THR B 2 146 ? 14.151 -14.254 -24.614 1.00 59.80 144 THR B O 1
ATOM 2521 N N . TYR B 2 147 ? 15.723 -15.860 -24.432 1.00 53.55 145 TYR B N 1
ATOM 2522 C CA . TYR B 2 147 ? 15.633 -16.257 -25.837 1.00 54.30 145 TYR B CA 1
ATOM 2523 C C . TYR B 2 147 ? 14.247 -16.805 -26.161 1.00 54.29 145 TYR B C 1
ATOM 2524 O O . TYR B 2 147 ? 13.666 -16.475 -27.197 1.00 55.41 145 TYR B O 1
ATOM 2533 N N . PHE B 2 148 ? 13.734 -17.657 -25.275 1.00 51.25 146 PHE B N 1
ATOM 2534 C CA . PHE B 2 148 ? 12.411 -18.239 -25.445 1.00 51.53 146 PHE B CA 1
ATOM 2535 C C . PHE B 2 148 ? 11.338 -17.151 -25.512 1.00 52.32 146 PHE B C 1
ATOM 2536 O O . PHE B 2 148 ? 10.467 -17.175 -26.378 1.00 53.44 146 PHE B O 1
ATOM 2544 N N . LEU B 2 149 ? 11.408 -16.189 -24.604 1.00 56.28 147 LEU B N 1
ATOM 2545 C CA . LEU B 2 149 ? 10.359 -15.180 -24.511 1.00 57.05 147 LEU B CA 1
ATOM 2546 C C . LEU B 2 149 ? 10.321 -14.204 -25.704 1.00 58.41 147 LEU B C 1
ATOM 2547 O O . LEU B 2 149 ? 9.275 -13.601 -25.980 1.00 59.48 147 LEU B O 1
ATOM 2552 N N . LYS B 2 150 ? 11.451 -14.062 -26.404 1.00 63.40 148 LYS B N 1
ATOM 2553 C CA . LYS B 2 150 ? 11.532 -13.272 -27.640 1.00 65.05 148 LYS B CA 1
ATOM 2554 C C . LYS B 2 150 ? 11.019 -14.076 -28.815 1.00 66.06 148 LYS B C 1
ATOM 2555 O O . LYS B 2 150 ? 10.189 -13.616 -29.589 1.00 67.66 148 LYS B O 1
ATOM 2561 N N . LYS B 2 151 ? 11.546 -15.285 -28.939 1.00 65.00 149 LYS B N 1
ATOM 2562 C CA . LYS B 2 151 ? 11.240 -16.170 -30.046 1.00 66.03 149 LYS B CA 1
ATOM 2563 C C . LYS B 2 151 ? 9.764 -16.539 -30.114 1.00 66.77 149 LYS B C 1
ATOM 2564 O O . LYS B 2 151 ? 9.159 -16.507 -31.180 1.00 68.63 149 LYS B O 1
ATOM 2570 N N . TYR B 2 152 ? 9.181 -16.900 -28.979 1.00 66.76 150 TYR B N 1
ATOM 2571 C CA . TYR B 2 152 ? 7.812 -17.390 -28.985 1.00 67.72 150 TYR B CA 1
ATOM 2572 C C . TYR B 2 152 ? 6.835 -16.471 -28.259 1.00 68.05 150 TYR B C 1
ATOM 2573 O O . TYR B 2 152 ? 7.216 -15.646 -27.419 1.00 67.05 150 TYR B O 1
ATOM 2582 N N . ASP B 2 153 ? 5.565 -16.595 -28.614 1.00 75.03 151 ASP B N 1
ATOM 2583 C CA . ASP B 2 153 ? 4.540 -15.839 -27.933 1.00 75.63 151 ASP B CA 1
ATOM 2584 C C . ASP B 2 153 ? 4.162 -16.620 -26.681 1.00 74.65 151 ASP B C 1
ATOM 2585 O O . ASP B 2 153 ? 3.299 -17.495 -26.711 1.00 75.73 151 ASP B O 1
ATOM 2590 N N . VAL B 2 154 ? 4.840 -16.304 -25.584 1.00 58.99 152 VAL B N 1
ATOM 2591 C CA . VAL B 2 154 ? 4.666 -17.006 -24.322 1.00 58.15 152 VAL B CA 1
ATOM 2592 C C . VAL B 2 154 ? 3.854 -16.178 -23.341 1.00 58.58 152 VAL B C 1
ATOM 2593 O O . VAL B 2 154 ? 4.233 -15.041 -23.021 1.00 58.08 152 VAL B O 1
ATOM 2597 N N . GLU B 2 155 ? 2.746 -16.764 -22.874 1.00 73.22 153 GLU B N 1
ATOM 2598 C CA . GLU B 2 155 ? 1.827 -16.149 -21.908 1.00 74.04 153 GLU B CA 1
ATOM 2599 C C . GLU B 2 155 ? 1.464 -17.176 -20.840 1.00 74.20 153 GLU B C 1
ATOM 2600 O O . GLU B 2 155 ? 1.599 -18.379 -21.068 1.00 74.23 153 GLU B O 1
ATOM 2606 N N . PRO B 2 156 ? 1.004 -16.710 -19.666 1.00 64.31 154 PRO B N 1
ATOM 2607 C CA . PRO B 2 156 ? 0.494 -17.597 -18.603 1.00 65.10 154 PRO B CA 1
ATOM 2608 C C . PRO B 2 156 ? -0.798 -18.322 -18.993 1.00 67.55 154 PRO B C 1
ATOM 2609 O O . PRO B 2 156 ? -1.511 -17.831 -19.870 1.00 68.90 154 PRO B O 1
ATOM 2613 N N . GLU B 2 157 ? -1.099 -19.457 -18.358 1.00 90.24 155 GLU B N 1
ATOM 2614 C CA . GLU B 2 157 ? -2.263 -20.267 -18.751 1.00 92.89 155 GLU B CA 1
ATOM 2615 C C . GLU B 2 157 ? -3.256 -20.588 -17.620 1.00 95.11 155 GLU B C 1
ATOM 2616 O O . GLU B 2 157 ? -3.221 -19.963 -16.554 1.00 94.80 155 GLU B O 1
ATOM 2622 N N . ASP B 2 158 ? -4.148 -21.551 -17.871 1.00 107.33 156 ASP B N 1
ATOM 2623 C CA . ASP B 2 158 ? -5.138 -21.983 -16.875 1.00 110.02 156 ASP B CA 1
ATOM 2624 C C . ASP B 2 158 ? -4.831 -23.382 -16.339 1.00 110.44 156 ASP B C 1
ATOM 2625 O O . ASP B 2 158 ? -5.485 -24.358 -16.711 1.00 112.80 156 ASP B O 1
#

Sequence (337 aa):
VADGVFYAELNEFFTRELAEEGYSGVEVRVTPTKTEVIIRATRTQDVLGENGRRINELTLLVQKRFKYAPGTIVLYAERVQDRGLSAVAQAESMKFKLLNGLAIRRAAYGVVRYVMESGAKGCEVVVSGKLRAARAKAMKFADGFLIHSGQPVNDFIDTATRHVLMRQGVLGIKVKIMRDPAKSRTGPLDQEDQDTIILDARAGDLDSLKDIFTTLVSPELLSTCKESESDSTALHMAAANGHIETVRYILETVSRANSAEDLKAFVNEVNKTGNTALHWASLNGKLDVVKLLCDEYEADPFIRNKFGHDAIFEAENSGKEEVETYFLKKYDVEPED

Organism: Saccharomyces cerevisiae (strain ATCC 204508 / S288c) (NCBI:txid559292)

Foldseek 3Di:
DDDPVVQVVVQVVCCVLVVPQAWAGWDWDADVLAIEIETEGQDCCVCCDDVNPNQVVVVVVVCVVVVDDPPRYHYHYDHDDHQLQDPVNLVVQLVVCVVVPHDNVVSQVVSQVSNVVSPDPKDKDKDKACNDDDPDPPDMDIDMDMDPDDDPQVVQKDKDKDWDQDPVGIDIDIDIDRDDPVVVPDD/DDDQVVLQVQLVCLLVLVLVVNVVCCVPPDPLCCQLPRAHDPWRDHSLLRNLLNLSLVSNVVNLVSNPVNDDLVSSLCRQCPQIPQQDGSLLSNLLNLNQSSNCCSCVVVNYDQCRQTPVGDGSLCNNVVNVSVVNNVVDVVVDVDDDDD

Nearest PDB structures (foldseek):
  6rbd-assembly1_D  TM=6.544E-01  e=1.724E-29  Saccharomyces cerevisiae S288C
  5dgv-assembly2_S3  TM=4.516E-01  e=1.616E-29  Saccharomyces cerevisiae S288C
  8cdl-assembly1_g  TM=4.516E-01  e=4.264E-29  Saccharomyces cerevisiae
  6fai-assembly1_D  TM=4.150E-01  e=8.688E-29  Saccharomyces cerevisiae S288C
  7qiz-assembly1_NA  TM=4.666E-01  e=6.145E-25  Solanum lycopersicum

InterPro domains:
  IPR001351 Small ribosomal subunit protein uS3, C-terminal [PF00189] (107-188)
  IPR004044 K Homology domain, type 2 [PF07650] (20-93)
  IPR004044 K Homology domain, type 2 [PS50823] (21-92)
  IPR005703 Small ribosomal subunit protein uS3, eukaryota/archaeal [TIGR01008] (8-210)
  IPR009019 K homology domain superfamily, prokaryotic type [SSF54814] (13-99)
  IPR015946 K homology domain-like, alpha/beta [G3DSA:3.30.300.20] (1-91)
  IPR018280 Small ribosomal subunit protein uS3, conserved site [PS00548] (147-183)
  IPR036419 Ribosomal protein S3, C-terminal domain superfamily [G3DSA:3.30.1140.32] (93-240)
  IPR036419 Ribosomal protein S3, C-terminal domain superfamily [SSF54821] (93-191)
  IPR057258 Small ribosomal subunit protein uS3 [PTHR11760] (7-204)

Solvent-accessible surface area: 19261 Å² total; per-residue (Å²): 157,19,46,9,0,19,57,2,7,1,26,7,19,0,35,175,47,1,67,131,20,24,33,32,10,16,78,6,109,74,49,122,112,120,14,36,3,8,1,82,2,48,99,27,128,59,0,82,28,142,158,20,163,44,17,91,86,0,19,107,68,5,21,168,62,33,186,63,64,113,61,42,12,66,9,95,31,70,172,38,145,46,69,0,97,18,84,125,21,12,67,107,2,15,120,60,1,64,135,68,67,7,58,41,141,94,0,0,42,4,4,4,20,6,11,50,56,27,61,24,180,31,15,101,14,82,21,83,17,137,47,138,108,49,247,63,179,90,96,119,52,67,28,41,30,99,45,145,52,66,113,116,39,69,118,51,64,78,76,62,90,181,153,48,148,89,246,149,30,82,70,69,82,122,76,142,107,96,107,70,38,57,175,82,183,147,121,178,32,77,81,133,69,28,32,69,5,0,96,29,0,65,75,22,62,34,110,33,2,82,79,23,7,107,101,141,29,54,49,101,51,2,21,67,0,60,28,59,98,7,47,0,1,1,1,1,0,0,0,0,20,20,60,40,105,4,0,74,35,1,0,77,18,0,49,209,35,30,65,89,126,71,35,138,62,7,4,27,29,59,6,128,26,6,10,1,1,2,3,4,0,0,19,20,25,65,45,72,0,0,95,6,1,4,67,101,39,133,6,52,2,75,50,153,12,150,68,33,35,1,0,4,17,12,0,3,46,43,35,74,22,109,1,3,6,25,0,2,105,88,44,115,7,73,31,128,189

B-factor: mean 79.54, std 28.92, range [40.59, 191.43]

Secondary structure (DSSP, 8-state):
---HHHHHHHHHHHHHHTTTTTEEEEEEEEETTEEEEEEEES-HHHHH-TTSHHHHHHHHHHHHHHTPPTTSEEEEEEE---GGG-HHHHHHHHHHHHHTT--HHHHHHHHHHHHHHTT-S-EEEEEEES-S--SSTT--EEEEEEES---GGGGGEEEEEEEEE-SS-EEEEEEEEE--GGGTS--/---HHHHHHHHHHHHHT-HHHHHHIIIIIS-GGGGGG-B-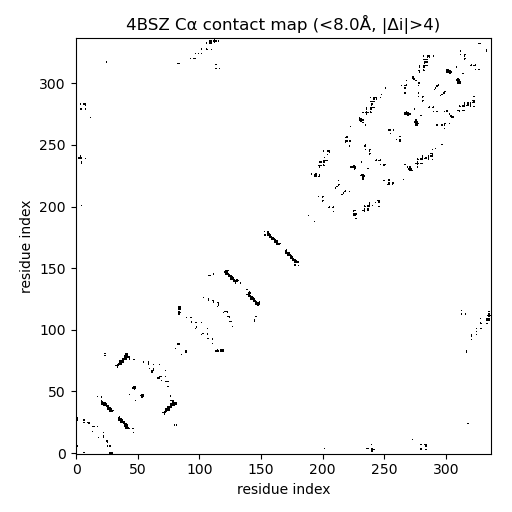TTT--BHHHHHHHTT-HHHHHHHHHHHHHHS-HHHHHHHHT---TT---HHHHHHHTT-HHHHHIIIIIS---TT---TTS--HHHHHHHTT-HHHHHHHHHHS------

CATH classification: 3.30.300.20

Radius of gyration: 25.93 Å; Cα contacts (8 Å, |Δi|>4): 517; chains: 2; bounding box: 72×75×66 Å